Protein 7KR0 (pdb70)

Nearest PDB structures (foldseek):
  8sh8-assembly2_B  TM=9.985E-01  e=1.428E-35  Severe acute respiratory syndrome coronavirus 2
  7twg-assembly2_B  TM=1.003E+00  e=5.849E-35  Severe acute respiratory syndrome coronavirus 2
  8tv7-assembly1_A  TM=9.956E-01  e=1.967E-35  Severe acute respiratory syndrome coronavirus 2
  8cb3-assembly3_C  TM=9.847E-01  e=1.062E-30  Severe acute respiratory syndrome coronavirus
  5zua-assembly1_A  TM=9.683E-01  e=1.114E-20  Middle East respiratory syndrome-related coronavirus

Organism: Severe acute respiratory syndrome coronavirus 2 (NCBI:txid2697049)

Sequence (169 aa):
EEVVNNSSSFFSSGYLKKLLTTDDNNVYIKNNADDIVEEEAKKKKVVKKPPTVVVNAANNVYYLKKHGGGVAGALNKKATTNNNNAMQVEESDDDDYIATNNGPLLLKKKVVVGGSCVVLLSGHHNNLLAKHCLHVVGPPNNVVNNKKGGEEDDIIQQLLLLKKSSAYEENFNQHHEEVVLLLAAPPLLLSAGIFGGAADDPPIIHSLRRVCVDTVRRTNVYLAAVVVFFFDDDKKNNLYDDKKLLVVSSSSSFFLEE

Structure (mmCIF, N/CA/C/O backbone):
data_7KR0
#
_entry.id   7KR0
#
_cell.length_a   139.820
_cell.length_b   29.630
_cell.length_c   37.960
_cell.angle_alpha   90.000
_cell.angle_beta   103.560
_cell.angle_gamma   90.000
#
_symmetry.space_group_name_H-M   'C 1 2 1'
#
loop_
_entity.id
_entity.type
_entity.pdbx_description
1 polymer 'Non-structural protein 3'
2 water water
#
loop_
_atom_site.group_PDB
_atom_site.id
_atom_site.type_symbol
_atom_site.label_atom_id
_atom_site.label_alt_id
_atom_site.label_comp_id
_atom_site.label_asym_id
_atom_site.label_entity_id
_atom_site.label_seq_id
_atom_site.pdbx_PDB_ins_code
_atom_site.Cartn_x
_atom_site.Cartn_y
_atom_site.Cartn_z
_atom_site.occupancy
_atom_site.B_iso_or_equiv
_atom_site.auth_seq_id
_atom_site.auth_comp_id
_atom_site.auth_asym_id
_atom_site.auth_atom_id
_atom_site.pdbx_PDB_model_num
ATOM 1 N N A GLU A 1 5 ? 1.413 3.054 16.418 0.58 24.52 2 GLU A N 1
ATOM 2 N N B GLU A 1 5 ? 8.380 3.465 17.791 0.42 23.12 2 GLU A N 1
ATOM 3 C CA A GLU A 1 5 ? 2.443 2.107 16.011 0.58 24.04 2 GLU A CA 1
ATOM 4 C CA B GLU A 1 5 ? 8.918 2.812 16.605 0.42 22.97 2 GLU A CA 1
ATOM 5 C C A GLU A 1 5 ? 3.667 2.847 15.500 0.58 22.02 2 GLU A C 1
ATOM 6 C C B GLU A 1 5 ? 7.806 2.165 15.794 0.42 21.48 2 GLU A C 1
ATOM 7 O O A GLU A 1 5 ? 3.557 3.959 14.979 0.58 22.61 2 GLU A O 1
ATOM 8 O O B GLU A 1 5 ? 7.982 1.078 15.242 0.42 22.10 2 GLU A O 1
ATOM 29 N N A VAL A 1 6 ? 4.841 2.230 15.643 0.59 18.97 3 VAL A N 1
ATOM 30 N N B VAL A 1 6 ? 6.653 2.831 15.729 0.41 18.98 3 VAL A N 1
ATOM 31 C CA A VAL A 1 6 ? 6.055 2.874 15.165 0.59 15.98 3 VAL A CA 1
ATOM 32 C CA B VAL A 1 6 ? 5.553 2.297 14.931 0.41 16.48 3 VAL A CA 1
ATOM 33 C C A VAL A 1 6 ? 6.109 2.816 13.641 0.59 11.52 3 VAL A C 1
ATOM 34 C C B VAL A 1 6 ? 5.782 2.560 13.444 0.41 13.49 3 VAL A C 1
ATOM 35 O O A VAL A 1 6 ? 5.611 1.878 12.998 0.59 11.41 3 VAL A O 1
ATOM 36 O O B VAL A 1 6 ? 5.270 1.818 12.599 0.41 13.34 3 VAL A O 1
ATOM 61 N N A ASN A 1 7 ? 6.725 3.844 13.062 0.61 9.00 4 ASN A N 1
ATOM 62 N N B ASN A 1 7 ? 6.553 3.588 13.095 0.39 11.25 4 ASN A N 1
ATOM 63 C CA A ASN A 1 7 ? 6.894 3.975 11.616 0.61 8.12 4 ASN A CA 1
ATOM 64 C CA B ASN A 1 7 ? 6.872 3.873 11.696 0.39 10.55 4 ASN A CA 1
ATOM 65 C C A ASN A 1 7 ? 5.560 3.959 10.873 0.61 8.35 4 ASN A C 1
ATOM 66 C C B ASN A 1 7 ? 5.609 3.960 10.839 0.39 10.25 4 ASN A C 1
ATOM 67 O O A ASN A 1 7 ? 5.410 3.303 9.842 0.61 9.51 4 ASN A O 1
ATOM 68 O O B ASN A 1 7 ? 5.572 3.501 9.696 0.39 10.12 4 ASN A O 1
ATOM 88 N N A SER A 1 8 ? 4.597 4.725 11.384 0.38 7.93 5 SER A N 1
ATOM 89 N N B SER A 1 8 ? 4.564 4.577 11.388 0.42 10.21 5 SER A N 1
ATOM 90 N N C SER A 1 8 ? 4.697 4.728 11.442 0.20 9.09 5 SER A N 1
ATOM 91 C CA A SER A 1 8 ? 3.249 4.786 10.809 0.38 8.86 5 SER A CA 1
ATOM 92 C CA B SER A 1 8 ? 3.299 4.730 10.666 0.42 10.70 5 SER A CA 1
ATOM 93 C CA C SER A 1 8 ? 3.395 4.765 10.793 0.20 9.74 5 SER A CA 1
ATOM 94 C C A SER A 1 8 ? 3.103 5.894 9.764 0.38 8.31 5 SER A C 1
ATOM 95 C C B SER A 1 8 ? 3.395 5.977 9.795 0.42 9.76 5 SER A C 1
ATOM 96 C C C SER A 1 8 ? 3.289 5.968 9.865 0.20 9.37 5 SER A C 1
ATOM 97 O O A SER A 1 8 ? 2.182 6.711 9.803 0.38 9.05 5 SER A O 1
ATOM 98 O O B SER A 1 8 ? 3.062 7.085 10.216 0.42 9.80 5 SER A O 1
ATOM 99 O O C SER A 1 8 ? 2.629 6.954 10.190 0.20 9.31 5 SER A O 1
ATOM 121 N N A PHE A 1 9 ? 4.005 5.901 8.788 0.49 7.37 6 PHE A N 1
ATOM 122 N N B PHE A 1 9 ? 3.865 5.787 8.564 0.51 8.99 6 PHE A N 1
ATOM 123 C CA A PHE A 1 9 ? 3.970 6.908 7.735 0.49 7.18 6 PHE A CA 1
ATOM 124 C CA B PHE A 1 9 ? 3.992 6.864 7.589 0.51 8.34 6 PHE A CA 1
ATOM 125 C C A PHE A 1 9 ? 2.639 6.847 6.992 0.49 8.06 6 PHE A C 1
ATOM 126 C C B PHE A 1 9 ? 2.735 6.873 6.724 0.51 8.59 6 PHE A C 1
ATOM 127 O O A PHE A 1 9 ? 2.125 5.763 6.702 0.49 9.16 6 PHE A O 1
ATOM 128 O O B PHE A 1 9 ? 2.422 5.869 6.079 0.51 9.54 6 PHE A O 1
ATOM 161 N N A SER A 1 10 ? 2.082 8.024 6.688 0.68 7.56 7 SER A N 1
ATOM 162 N N B SER A 1 10 ? 2.022 7.996 6.702 0.32 8.35 7 SER A N 1
ATOM 163 C CA A SER A 1 10 ? 0.782 8.127 6.039 0.68 8.03 7 SER A CA 1
ATOM 164 C CA B SER A 1 10 ? 0.737 8.064 6.021 0.32 8.49 7 SER A CA 1
ATOM 165 C C A SER A 1 10 ? 0.795 9.228 4.989 0.68 7.47 7 SER A C 1
ATOM 166 C C B SER A 1 10 ? 0.700 9.228 5.042 0.32 8.03 7 SER A C 1
ATOM 167 O O A SER A 1 10 ? 1.411 10.281 5.178 0.68 7.34 7 SER A O 1
ATOM 168 O O B SER A 1 10 ? 1.162 10.331 5.347 0.32 8.05 7 SER A O 1
ATOM 183 N N . GLY A 1 11 ? 0.102 8.990 3.877 1.00 7.85 8 GLY A N 1
ATOM 184 C CA . GLY A 1 11 ? -0.056 10.046 2.903 1.00 7.72 8 GLY A CA 1
ATOM 185 C C . GLY A 1 11 ? 1.191 10.424 2.138 1.00 6.96 8 GLY A C 1
A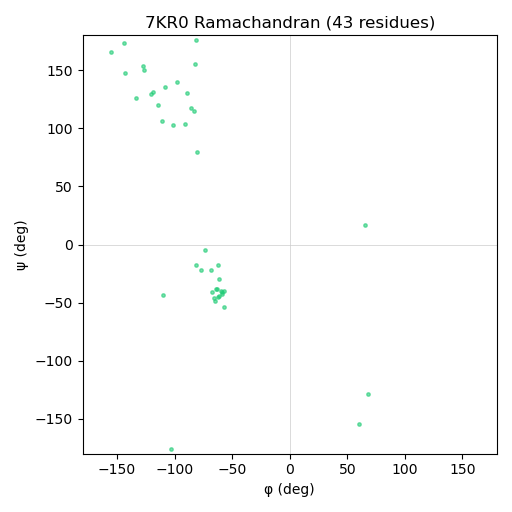TOM 186 O O . GLY A 1 11 ? 1.243 11.526 1.581 1.00 7.85 8 GLY A O 1
ATOM 190 N N . TYR A 1 12 ? 2.186 9.544 2.066 1.00 6.80 9 TYR A N 1
ATOM 191 C CA . TYR A 1 12 ? 3.359 9.824 1.255 1.00 6.38 9 TYR A CA 1
ATOM 192 C C . TYR A 1 12 ? 3.097 9.472 -0.213 1.00 6.42 9 TYR A C 1
ATOM 193 O O . TYR A 1 12 ? 2.267 8.625 -0.556 1.00 7.58 9 TYR A O 1
ATOM 211 N N . LEU A 1 13 ? 3.860 10.139 -1.073 1.00 6.68 10 LEU A N 1
ATOM 212 C CA . LEU A 1 13 ? 3.924 9.842 -2.494 1.00 6.60 10 LEU A CA 1
ATOM 213 C C . LEU A 1 13 ? 5.175 9.004 -2.737 1.00 6.54 10 LEU A C 1
ATOM 214 O O . LEU A 1 13 ? 6.289 9.428 -2.408 1.00 6.61 10 LEU A O 1
ATOM 230 N N A LYS A 1 14 ? 4.979 7.801 -3.269 0.59 6.84 11 LYS A N 1
ATOM 231 N N B LYS A 1 14 ? 5.006 7.844 -3.365 0.41 7.36 11 LYS A N 1
ATOM 232 C CA A LYS A 1 14 ? 6.089 6.917 -3.585 0.59 7.64 11 LYS A CA 1
ATOM 233 C CA B LYS A 1 14 ? 6.142 6.982 -3.677 0.41 8.58 11 LYS A CA 1
ATOM 234 C C A LYS A 1 14 ? 6.744 7.402 -4.869 0.59 7.84 11 LYS A C 1
ATOM 235 C C B LYS A 1 14 ? 6.809 7.469 -4.960 0.41 9.08 11 LYS A C 1
ATOM 236 O O A LYS A 1 14 ? 6.084 7.521 -5.907 0.59 9.84 11 LYS A O 1
ATOM 237 O O B LYS A 1 14 ? 6.221 7.379 -6.042 0.41 10.26 11 LYS A O 1
ATOM 2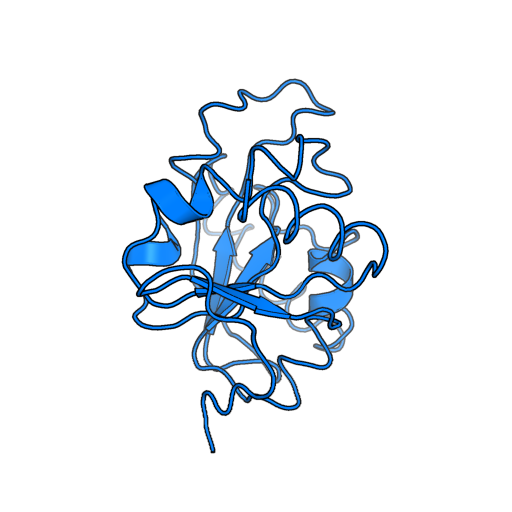74 N N A LEU A 1 15 ? 8.032 7.718 -4.786 0.59 6.59 12 LEU A N 1
ATOM 275 N N B LEU A 1 15 ? 8.041 7.974 -4.845 0.41 8.63 12 LEU A N 1
ATOM 276 C CA A LEU A 1 15 ? 8.801 8.112 -5.957 0.59 6.73 12 LEU A CA 1
ATOM 277 C CA B LEU A 1 15 ? 8.821 8.425 -5.995 0.41 8.81 12 LEU A CA 1
ATOM 278 C C A LEU A 1 15 ? 9.465 6.896 -6.597 0.59 7.40 12 LEU A C 1
ATOM 279 C C B LEU A 1 15 ? 9.608 7.286 -6.637 0.41 9.31 12 LEU A C 1
ATOM 280 O O A LEU A 1 15 ? 9.245 6.604 -7.774 0.59 8.24 12 LEU A O 1
ATOM 281 O O B LEU A 1 15 ? 9.686 7.189 -7.868 0.41 9.63 12 LEU A O 1
ATOM 312 N N A THR A 1 16 ? 10.261 6.171 -5.818 0.59 7.79 13 THR A N 1
ATOM 313 N N B THR A 1 16 ? 10.245 6.466 -5.807 0.41 9.56 13 THR A N 1
ATOM 314 C CA A THR A 1 16 ? 10.929 4.962 -6.278 0.59 8.44 13 THR A CA 1
ATOM 315 C CA B THR A 1 16 ? 10.855 5.208 -6.204 0.41 9.74 13 THR A CA 1
ATOM 316 C C A THR A 1 16 ? 10.630 3.824 -5.316 0.59 9.03 13 THR A C 1
ATOM 317 C C B THR A 1 16 ? 10.463 4.188 -5.147 0.41 10.28 13 THR A C 1
ATOM 318 O O A THR A 1 16 ? 9.840 3.977 -4.381 0.59 10.09 13 THR A O 1
ATOM 319 O O B THR A 1 16 ? 9.860 4.530 -4.126 0.41 10.05 13 THR A O 1
ATOM 340 N N A ASP A 1 17 ? 11.293 2.687 -5.512 0.59 9.54 14 ASP A N 1
ATOM 341 N N B ASP A 1 17 ? 10.826 2.927 -5.368 0.41 11.21 14 ASP A N 1
ATOM 342 C CA A ASP A 1 17 ? 11.061 1.541 -4.644 0.59 10.01 14 ASP A CA 1
ATOM 343 C CA B ASP A 1 17 ? 10.381 1.905 -4.431 0.41 12.12 14 ASP A CA 1
ATOM 344 C C A ASP A 1 17 ? 11.323 1.860 -3.176 0.59 9.03 14 ASP A C 1
ATOM 345 C C B ASP A 1 17 ? 10.937 2.102 -3.025 0.41 11.16 14 ASP A C 1
ATOM 346 O O A ASP A 1 17 ? 10.812 1.150 -2.301 0.59 9.87 14 ASP A O 1
ATOM 347 O O B ASP A 1 17 ? 10.360 1.564 -2.074 0.41 12.00 14 ASP A O 1
ATOM 364 N N A ASN A 1 18 ? 12.125 2.895 -2.884 0.59 7.45 15 ASN A N 1
ATOM 365 N N B ASN A 1 18 ? 12.016 2.875 -2.856 0.41 9.33 15 ASN A N 1
ATOM 366 C CA A ASN A 1 18 ? 12.542 3.154 -1.513 0.59 6.73 15 ASN A CA 1
ATOM 367 C CA B ASN A 1 18 ? 12.533 3.152 -1.522 0.41 7.70 15 ASN A CA 1
ATOM 368 C C A ASN A 1 18 ? 12.557 4.629 -1.124 0.59 6.20 15 ASN A C 1
ATOM 369 C C B ASN A 1 18 ? 12.451 4.612 -1.088 0.41 6.44 15 ASN A C 1
ATOM 370 O O A ASN A 1 18 ? 13.102 4.951 -0.058 0.59 6.31 15 ASN A O 1
ATOM 371 O O B ASN A 1 18 ? 12.712 4.886 0.086 0.41 6.56 15 ASN A O 1
ATOM 391 N N . VAL A 1 19 ? 12.031 5.535 -1.956 1.00 6.42 16 VAL A N 1
ATOM 392 C CA . VAL A 1 19 ? 12.020 6.964 -1.643 1.00 5.81 16 VAL A CA 1
ATOM 393 C C . VAL A 1 19 ? 10.592 7.475 -1.743 1.00 5.85 16 VAL A C 1
ATOM 394 O O . VAL A 1 19 ? 9.941 7.322 -2.793 1.00 6.76 16 VAL A O 1
ATOM 407 N N . TYR A 1 20 ? 10.141 8.108 -0.662 1.00 5.56 17 TYR A N 1
ATOM 408 C CA . TYR A 1 20 ? 8.791 8.610 -0.501 1.00 5.62 17 TYR A CA 1
ATOM 409 C C . TYR A 1 20 ? 8.867 10.080 -0.106 1.00 5.52 17 TYR A C 1
ATOM 410 O O . TYR A 1 20 ? 9.832 10.495 0.545 1.00 6.06 17 TYR A O 1
ATOM 429 N N . ILE A 1 21 ? 7.828 10.863 -0.431 1.00 5.66 18 ILE A N 1
ATOM 430 C CA . ILE A 1 21 ? 7.852 12.293 -0.133 1.00 5.61 18 ILE A CA 1
ATOM 431 C C . ILE A 1 21 ? 6.467 12.781 0.287 1.00 5.74 18 ILE A C 1
ATOM 432 O O . ILE A 1 21 ? 5.436 12.305 -0.204 1.00 6.25 18 ILE A O 1
ATOM 448 N N . LYS A 1 22 ? 6.456 13.770 1.179 1.00 6.13 19 LYS A N 1
ATOM 449 C CA . LYS A 1 22 ? 5.215 14.342 1.680 1.00 6.26 19 LYS A CA 1
ATOM 450 C C . LYS A 1 22 ? 5.431 15.817 1.967 1.00 6.30 19 LYS A C 1
ATOM 451 O O . LYS A 1 22 ? 6.499 16.223 2.438 1.00 6.81 19 LYS A O 1
ATOM 470 N N A ASN A 1 23 ? 4.393 16.605 1.703 0.76 6.69 20 ASN A N 1
ATOM 471 N N B ASN A 1 23 ? 4.395 16.608 1.695 0.24 6.78 20 ASN A N 1
ATOM 472 C CA A ASN A 1 23 ? 4.387 18.021 2.040 0.76 7.02 20 ASN A CA 1
ATOM 473 C CA B ASN A 1 23 ? 4.362 18.025 2.046 0.24 7.28 20 ASN A CA 1
ATOM 474 C C A ASN A 1 23 ? 3.957 18.117 3.499 0.76 7.21 20 ASN A C 1
ATOM 475 C C B ASN A 1 23 ? 3.943 18.111 3.510 0.24 7.61 20 ASN A C 1
ATOM 476 O O A ASN A 1 23 ? 2.769 18.092 3.807 0.76 9.19 20 ASN A O 1
ATOM 477 O O B ASN A 1 23 ? 2.758 18.093 3.840 0.24 8.60 20 ASN A O 1
ATOM 498 N N . ALA A 1 24 ? 4.923 18.187 4.409 1.00 7.55 21 ALA A N 1
ATOM 499 C CA . ALA A 1 24 ? 4.636 18.092 5.829 1.00 7.99 21 ALA A CA 1
ATOM 500 C C . ALA A 1 24 ? 5.802 18.656 6.616 1.00 8.03 21 ALA A C 1
ATOM 501 O O . ALA A 1 24 ? 6.929 18.769 6.122 1.00 8.70 21 ALA A O 1
ATOM 508 N N A ASP A 1 25 ? 5.501 19.025 7.853 0.45 8.83 22 ASP A N 1
ATOM 509 N N B ASP A 1 25 ? 5.502 18.978 7.871 0.55 8.19 22 ASP A N 1
ATOM 510 C CA A ASP A 1 25 ? 6.506 19.471 8.800 0.45 9.50 22 ASP A CA 1
ATOM 511 C CA B ASP A 1 25 ? 6.461 19.467 8.857 0.55 8.04 22 ASP A CA 1
ATOM 512 C C A ASP A 1 25 ? 7.110 18.253 9.483 0.45 8.25 22 ASP A C 1
ATOM 513 C C B ASP A 1 25 ? 7.108 18.266 9.541 0.55 7.61 22 ASP A C 1
ATOM 514 O O A ASP A 1 25 ? 6.387 17.419 10.036 0.45 8.49 22 ASP A O 1
ATOM 515 O O B ASP A 1 25 ? 6.414 17.461 10.168 0.55 8.16 22 ASP A O 1
ATOM 532 N N . ILE A 1 26 ? 8.436 18.151 9.435 1.00 7.63 23 ILE A N 1
ATOM 533 C CA . ILE A 1 26 ? 9.127 16.980 9.976 1.00 6.86 23 ILE A CA 1
ATOM 534 C C . ILE A 1 26 ? 8.864 16.775 11.465 1.00 6.56 23 ILE A C 1
ATOM 535 O O . ILE A 1 26 ? 8.813 15.632 11.926 1.00 6.82 23 ILE A O 1
ATOM 551 N N . VAL A 1 27 ? 8.708 17.853 12.242 1.00 7.04 24 VAL A N 1
ATOM 552 C CA . VAL A 1 27 ? 8.414 17.706 13.667 1.00 7.46 24 VAL A CA 1
ATOM 553 C C . VAL A 1 27 ? 7.057 17.056 13.872 1.00 7.58 24 VAL A C 1
ATOM 554 O O . VAL A 1 27 ? 6.898 16.149 14.696 1.00 8.34 24 VAL A O 1
ATOM 567 N N A GLU A 1 28 ? 6.043 17.542 13.153 0.67 7.59 25 GLU A N 1
ATOM 568 N N B GLU A 1 28 ? 6.040 17.545 13.157 0.33 8.79 25 GLU A N 1
ATOM 569 C CA A GLU A 1 28 ? 4.714 16.958 13.274 0.67 8.46 25 GLU A CA 1
ATOM 570 C CA B GLU A 1 28 ? 4.713 16.954 13.277 0.33 10.48 25 GLU A CA 1
ATOM 571 C C A GLU A 1 28 ? 4.697 15.525 12.767 0.67 8.11 25 GLU A C 1
ATOM 572 C C B GLU A 1 28 ? 4.717 15.516 12.781 0.33 8.99 25 GLU A C 1
ATOM 573 O O A GLU A 1 28 ? 4.027 14.664 13.350 0.67 9.44 25 GLU A O 1
ATOM 574 O O B GLU A 1 28 ? 4.096 14.640 13.393 0.33 9.51 25 GLU A O 1
ATOM 597 N N . GLU A 1 29 ? 5.434 15.246 11.688 1.00 7.53 26 GLU A N 1
ATOM 598 C CA . GLU A 1 29 ? 5.563 13.868 11.226 1.00 7.22 26 GLU A CA 1
ATOM 599 C C . GLU A 1 29 ? 6.199 13.000 12.304 1.00 7.29 26 GLU A C 1
ATOM 600 O O . GLU A 1 29 ? 5.732 11.893 12.570 1.00 8.21 26 GLU A O 1
ATOM 612 N N . ALA A 1 30 ? 7.279 13.467 12.931 1.00 7.13 27 ALA A N 1
ATOM 613 C CA . ALA A 1 30 ? 7.919 12.628 13.936 1.00 7.73 27 ALA A CA 1
ATOM 614 C C . ALA A 1 30 ? 6.943 12.283 15.054 1.00 8.67 27 ALA A C 1
ATOM 615 O O . ALA A 1 30 ? 6.896 11.138 15.519 1.00 9.70 27 ALA A O 1
ATOM 622 N N A LYS A 1 31 ? 6.058 13.232 15.409 0.53 9.90 28 LYS A N 1
ATOM 623 N N B LYS A 1 31 ? 6.228 13.281 15.554 0.47 8.11 28 LYS A N 1
ATOM 624 C CA A LYS A 1 31 ? 5.016 12.986 16.412 0.53 11.41 28 LYS A CA 1
ATOM 625 C CA B LYS A 1 31 ? 5.369 13.032 16.697 0.47 8.41 28 LYS A CA 1
ATOM 626 C C A LYS A 1 31 ? 3.969 11.990 15.917 0.53 11.23 28 LYS A C 1
ATOM 627 C C B LYS A 1 31 ? 4.304 12.003 16.363 0.47 8.84 28 LYS A C 1
ATOM 628 O O A LYS A 1 31 ? 3.542 11.101 16.663 0.53 11.40 28 LYS A O 1
ATOM 629 O O B LYS A 1 31 ? 3.981 11.149 17.196 0.47 9.50 28 LYS A O 1
ATOM 666 N N A LYS A 1 32 ? 3.491 12.164 14.681 0.53 11.32 29 LYS A N 1
ATOM 667 N N B LYS A 1 32 ? 3.772 12.042 15.141 0.47 9.62 29 LYS A N 1
ATOM 668 C CA A LYS A 1 32 ? 2.471 11.261 14.155 0.53 12.15 29 LYS A CA 1
ATOM 669 C CA B LYS A 1 32 ? 2.638 11.198 14.789 0.47 10.77 29 LYS A CA 1
ATOM 670 C C A LYS A 1 32 ? 3.037 9.866 13.938 0.53 10.90 29 LYS A C 1
ATOM 671 C C B LYS A 1 32 ? 3.038 9.850 14.197 0.47 10.40 29 LYS A C 1
ATOM 672 O O A LYS A 1 32 ? 2.406 8.860 14.281 0.53 12.23 29 LYS A O 1
ATOM 673 O O B LYS A 1 32 ? 2.328 8.862 14.415 0.47 11.89 29 LYS A O 1
ATOM 709 N N A VAL A 1 33 ? 4.228 9.799 13.353 0.53 8.35 30 VAL A N 1
ATOM 710 N N B VAL A 1 33 ? 4.142 9.770 13.450 0.47 9.06 30 VAL A N 1
ATOM 711 C CA A VAL A 1 33 ? 4.760 8.562 12.803 0.53 7.27 30 VAL A CA 1
ATOM 712 C CA B VAL A 1 33 ? 4.557 8.487 12.884 0.47 9.44 30 VAL A CA 1
ATOM 713 C C A VAL A 1 33 ? 5.394 7.696 13.879 0.53 7.57 30 VAL A C 1
ATOM 714 C C B VAL A 1 33 ? 5.400 7.661 13.848 0.47 8.55 30 VAL A C 1
ATOM 715 O O A VAL A 1 33 ? 5.355 6.465 13.788 0.53 8.10 30 VAL A O 1
ATOM 716 O O B VAL A 1 33 ? 5.495 6.438 13.677 0.47 8.90 30 VAL A O 1
ATOM 741 N N A LYS A 1 34 ? 5.997 8.308 14.894 0.53 8.43 31 LYS A N 1
ATOM 742 N N B LYS A 1 34 ? 6.009 8.289 14.851 0.47 8.34 31 LYS A N 1
ATOM 743 C CA A LYS A 1 34 ? 6.792 7.597 15.889 0.53 9.42 31 LYS A CA 1
ATOM 744 C CA B LYS A 1 34 ? 6.853 7.602 15.823 0.47 8.60 31 LYS A CA 1
ATOM 745 C C A LYS A 1 34 ? 7.849 6.748 15.178 0.53 9.08 31 LYS A C 1
ATOM 746 C C B LYS A 1 34 ? 7.930 6.786 15.102 0.47 7.19 31 LYS A C 1
ATOM 747 O O A LYS A 1 34 ? 7.853 5.518 15.292 0.53 9.85 31 LYS A O 1
ATOM 748 O O B LYS A 1 34 ? 7.982 5.558 15.220 0.47 7.66 31 LYS A O 1
ATOM 785 N N A PRO A 1 35 ? 8.744 7.376 14.428 0.53 8.70 32 PRO A N 1
ATOM 786 N N B PRO A 1 35 ? 8.789 7.443 14.342 0.47 6.36 32 PRO A N 1
ATOM 787 C CA A PRO A 1 35 ? 9.711 6.618 13.640 0.53 8.13 32 PRO A CA 1
ATOM 788 C CA B PRO A 1 35 ? 9.796 6.713 13.575 0.47 6.41 32 PRO A CA 1
ATOM 789 C C A PRO A 1 35 ? 10.814 6.055 14.519 0.53 7.28 32 PRO A C 1
ATOM 790 C C B PRO A 1 35 ? 10.862 6.105 14.476 0.47 6.82 32 PRO A C 1
ATOM 791 O O A PRO A 1 35 ? 11.126 6.564 15.597 0.53 8.03 32 PRO A O 1
ATOM 792 O O B PRO A 1 35 ? 11.226 6.656 15.519 0.47 7.38 32 PRO A O 1
ATOM 813 N N . THR A 1 36 ? 11.420 4.982 14.019 1.00 6.89 33 THR A N 1
ATOM 814 C CA . THR A 1 36 ? 12.630 4.468 14.642 1.00 7.06 33 THR A CA 1
ATOM 815 C C . THR A 1 36 ? 13.769 5.478 14.545 1.00 6.23 33 THR A C 1
ATOM 816 O O . THR A 1 36 ? 14.528 5.645 15.505 1.00 6.91 33 THR A O 1
ATOM 827 N N . VAL A 1 37 ? 13.922 6.126 13.388 1.00 5.98 34 VAL A N 1
ATOM 828 C CA . VAL A 1 37 ? 15.031 7.035 13.131 1.00 6.26 34 VAL A CA 1
ATOM 829 C C . VAL A 1 37 ? 14.486 8.311 12.505 1.00 5.55 34 VAL A C 1
ATOM 830 O O . VAL A 1 37 ? 13.825 8.258 11.460 1.00 6.28 34 VAL A O 1
ATOM 843 N N . VAL A 1 38 ? 14.815 9.456 13.112 1.00 5.42 35 VAL A N 1
ATOM 844 C CA . VAL A 1 38 ? 14.659 10.749 12.457 1.00 5.24 35 VAL A CA 1
ATOM 845 C C . VAL A 1 38 ? 16.048 11.269 12.111 1.00 5.03 35 VAL A C 1
ATOM 846 O O . VAL A 1 38 ? 16.975 11.200 12.941 1.00 5.39 35 VAL A O 1
ATOM 860 N N . VAL A 1 39 ? 16.190 11.789 10.900 1.00 4.62 36 VAL A N 1
ATOM 861 C CA . VAL A 1 39 ? 17.430 12.416 10.463 1.00 4.37 36 VAL A CA 1
ATOM 862 C C . VAL A 1 39 ? 17.394 13.897 10.819 1.00 4.42 36 VAL A C 1
ATOM 863 O O . VAL A 1 39 ? 16.422 14.603 10.525 1.00 5.15 36 VAL A O 1
ATOM 876 N N . ASN A 1 40 ? 18.479 14.357 11.450 1.00 4.43 37 ASN A N 1
ATOM 877 C CA . ASN A 1 40 ? 18.704 15.776 11.631 1.00 4.39 37 ASN A CA 1
ATOM 878 C C . ASN A 1 40 ? 19.649 16.299 10.551 1.00 4.43 37 ASN A C 1
ATOM 879 O O . ASN A 1 40 ? 20.631 15.645 10.184 1.00 4.88 37 ASN A O 1
ATOM 890 N N . ALA A 1 41 ? 19.330 17.506 10.062 1.00 4.70 38 ALA A N 1
ATOM 891 C CA . ALA A 1 41 ? 20.217 18.283 9.195 1.00 4.95 38 ALA A CA 1
ATOM 892 C C . ALA A 1 41 ? 21.247 18.985 10.085 1.00 4.69 38 ALA A C 1
ATOM 893 O O . ALA A 1 41 ? 21.130 20.160 10.447 1.00 5.70 38 ALA A O 1
ATOM 900 N N . ALA A 1 42 ? 22.252 18.213 10.492 1.00 4.66 39 ALA A N 1
ATOM 901 C CA . ALA A 1 42 ? 23.223 18.677 11.458 1.00 4.74 39 ALA A CA 1
ATOM 902 C C . ALA A 1 42 ? 24.369 19.448 10.804 1.00 4.48 39 ALA A C 1
ATOM 903 O O . ALA A 1 42 ? 24.647 19.339 9.608 1.00 4.88 39 ALA A O 1
ATOM 910 N N A ASN A 1 43 ? 25.051 20.242 11.640 0.53 5.10 40 ASN A N 1
ATOM 911 N N B ASN A 1 43 ? 25.065 20.208 11.641 0.47 5.24 40 ASN A N 1
ATOM 912 C CA A ASN A 1 43 ? 26.385 20.739 11.344 0.53 4.64 40 ASN A CA 1
ATOM 913 C CA B ASN A 1 43 ? 26.382 20.721 11.322 0.47 4.68 40 ASN A CA 1
ATOM 914 C C A ASN A 1 43 ? 27.426 19.973 12.169 0.53 4.42 40 ASN A C 1
ATOM 915 C C B ASN A 1 43 ? 27.422 19.953 12.141 0.47 4.24 40 ASN A C 1
ATOM 916 O O A ASN A 1 43 ? 27.100 19.181 13.058 0.53 4.82 40 ASN A O 1
ATOM 917 O O B ASN A 1 43 ? 27.091 19.119 12.988 0.47 4.11 40 ASN A O 1
ATOM 938 N N . VAL A 1 44 ? 28.704 20.202 11.839 1.00 4.44 41 VAL A N 1
ATOM 939 C CA . VAL A 1 44 ? 29.755 19.367 12.423 1.00 4.52 41 VAL A CA 1
ATOM 940 C C . VAL A 1 44 ? 29.880 19.510 13.938 1.00 4.49 41 VAL A C 1
ATOM 941 O O . VAL A 1 44 ? 30.404 18.601 14.589 1.00 5.02 41 VAL A O 1
ATOM 954 N N A TYR A 1 45 ? 29.451 20.643 14.501 0.52 4.60 42 TYR A N 1
ATOM 955 N N B TYR A 1 45 ? 29.422 20.626 14.517 0.48 4.45 42 TYR A N 1
ATOM 956 C CA A TYR A 1 45 ? 29.521 20.867 15.937 0.52 4.76 42 TYR A CA 1
ATOM 957 C CA B TYR A 1 45 ? 29.489 20.841 15.959 0.48 4.45 42 TYR A CA 1
ATOM 958 C C A TYR A 1 45 ? 28.194 20.561 16.636 0.52 4.82 42 TYR A C 1
ATOM 959 C C B TYR A 1 45 ? 28.208 20.455 16.669 0.48 4.44 42 TYR A C 1
ATOM 960 O O A TYR A 1 45 ? 28.054 20.851 17.829 0.52 4.88 42 TYR A O 1
ATOM 961 O O B TYR A 1 45 ? 28.114 20.595 17.899 0.48 4.23 42 TYR A O 1
ATOM 996 N N . LEU A 1 46 ? 27.222 19.971 15.925 1.00 4.61 43 LEU A N 1
ATOM 997 C CA . LEU A 1 46 ? 25.934 19.639 16.515 1.00 4.53 43 LEU A CA 1
ATOM 998 C C . LEU A 1 46 ? 25.365 20.816 17.314 1.00 4.66 43 LEU A C 1
ATOM 999 O O . LEU A 1 46 ? 24.837 20.648 18.422 1.00 5.41 43 LEU A O 1
ATOM 1015 N N A LYS A 1 47 ? 25.428 22.005 16.702 0.87 4.46 44 LYS A N 1
ATOM 1016 N N B LYS A 1 47 ? 25.463 22.020 16.752 0.13 5.04 44 LYS A N 1
ATOM 1017 C CA A LYS A 1 47 ? 24.840 23.208 17.276 0.87 4.63 44 LYS A CA 1
ATOM 1018 C CA B LYS A 1 47 ? 24.852 23.208 17.342 0.13 5.31 44 LYS A CA 1
ATOM 1019 C C A LYS A 1 47 ? 23.546 23.470 16.518 0.87 4.69 44 LYS A C 1
ATOM 1020 C C B LYS A 1 47 ? 23.566 23.499 16.571 0.13 5.21 44 LYS A C 1
ATOM 1021 O O A LYS A 1 47 ? 23.551 23.821 15.324 0.87 5.44 44 LYS A O 1
ATOM 1022 O O B LYS A 1 47 ? 23.603 23.971 15.429 0.13 5.68 44 LYS A O 1
ATOM 1059 N N . HIS A 1 48 ? 22.440 23.230 17.219 1.00 4.79 45 HIS A N 1
ATOM 1060 C CA . HIS A 1 48 ? 21.113 23.133 16.619 1.00 4.75 45 HIS A CA 1
ATOM 1061 C C . HIS A 1 48 ? 20.305 24.411 16.819 1.00 5.07 45 HIS A C 1
ATOM 1062 O O . HIS A 1 48 ? 19.140 24.368 17.214 1.00 6.36 45 HIS A O 1
ATOM 1076 N N . GLY A 1 49 ? 20.909 25.569 16.534 1.00 5.53 46 GLY A N 1
ATOM 1077 C CA . GLY A 1 49 ? 20.193 26.817 16.704 1.00 5.98 46 GLY A CA 1
ATOM 1078 C C . GLY A 1 49 ? 19.269 27.196 15.569 1.00 6.55 46 GLY A C 1
ATOM 1079 O O . GLY A 1 49 ? 18.412 28.066 15.760 1.00 8.69 46 GLY A O 1
ATOM 1083 N N . GLY A 1 50 ? 19.438 26.593 14.400 1.00 6.79 47 GLY A N 1
ATOM 1084 C CA . GLY A 1 50 ? 18.726 27.044 13.225 1.00 7.64 47 GLY A CA 1
ATOM 1085 C C . GLY A 1 50 ? 18.315 25.910 12.305 1.00 6.62 47 GLY A C 1
ATOM 1086 O O . GLY A 1 50 ? 18.665 24.750 12.495 1.00 6.58 47 GLY A O 1
ATOM 1090 N N . GLY A 1 51 ? 17.536 26.283 11.292 1.00 6.56 48 GLY A N 1
ATOM 1091 C CA . GLY A 1 51 ? 17.109 25.319 10.307 1.00 6.73 48 GLY A CA 1
ATOM 1092 C C . GLY A 1 51 ? 16.297 24.180 10.904 1.00 6.01 48 GLY A C 1
ATOM 1093 O O . GLY A 1 51 ? 15.645 24.293 11.951 1.00 6.32 48 GLY A O 1
ATOM 1097 N N . VAL A 1 52 ? 16.334 23.050 10.206 1.00 5.73 49 VAL A N 1
ATOM 1098 C CA . VAL A 1 52 ? 15.661 21.852 10.698 1.00 5.65 49 VAL A CA 1
ATOM 1099 C C . VAL A 1 52 ? 16.168 21.476 12.088 1.00 5.12 49 VAL A C 1
ATOM 1100 O O . VAL A 1 52 ? 15.389 21.043 12.947 1.00 5.59 49 VAL A O 1
ATOM 1113 N N . ALA A 1 53 ? 17.473 21.602 12.317 1.00 4.82 50 ALA A N 1
ATOM 1114 C CA . ALA A 1 53 ? 18.028 21.219 13.609 1.00 4.73 50 ALA A CA 1
ATOM 1115 C C . ALA A 1 53 ? 17.385 22.007 14.747 1.00 4.98 50 ALA A C 1
ATOM 1116 O O . ALA A 1 53 ? 17.091 21.458 15.814 1.00 5.26 50 ALA A O 1
ATOM 1123 N N . GLY A 1 54 ? 17.186 23.314 14.539 1.00 5.12 51 GLY A N 1
ATOM 1124 C CA . GLY A 1 54 ? 16.536 24.118 15.562 1.00 5.78 51 GLY A CA 1
ATOM 1125 C C . GLY A 1 54 ? 15.112 23.677 15.828 1.00 5.76 51 GLY A C 1
ATOM 1126 O O . GLY A 1 54 ? 14.649 23.692 16.970 1.00 6.67 51 GLY A O 1
ATOM 1130 N N . ALA A 1 55 ? 14.394 23.293 14.768 1.00 5.57 52 ALA A N 1
ATOM 1131 C CA . ALA A 1 55 ? 13.028 22.820 14.939 1.00 5.92 52 ALA A CA 1
ATOM 1132 C C . ALA A 1 55 ? 13.003 21.513 15.724 1.00 5.43 52 ALA A C 1
ATOM 1133 O O . ALA A 1 55 ? 12.197 21.344 16.651 1.00 5.90 52 ALA A O 1
ATOM 1140 N N . LEU A 1 56 ? 13.874 20.565 15.365 1.00 5.18 53 LEU A N 1
ATOM 1141 C CA . LEU A 1 56 ? 13.923 19.313 16.108 1.00 5.11 53 LEU A CA 1
ATOM 1142 C C . LEU A 1 56 ? 14.329 19.575 17.558 1.00 5.27 53 LEU A C 1
ATOM 1143 O O . LEU A 1 56 ? 13.724 19.042 18.500 1.00 5.65 53 LEU A O 1
ATOM 1159 N N . ASN A 1 57 ? 15.351 20.407 17.761 1.00 5.15 54 ASN A N 1
ATOM 1160 C CA . ASN A 1 57 ? 15.805 20.639 19.126 1.00 5.30 54 ASN A CA 1
ATOM 1161 C C . ASN A 1 57 ? 14.702 21.276 19.979 1.00 5.62 54 ASN A C 1
ATOM 1162 O O . ASN A 1 57 ? 14.469 20.862 21.123 1.00 5.88 54 ASN A O 1
ATOM 1173 N N A LYS A 1 58 ? 14.017 22.288 19.440 0.60 5.58 55 LYS A N 1
ATOM 1174 N N B LYS A 1 58 ? 14.023 22.294 19.439 0.40 6.42 55 LYS A N 1
ATOM 1175 C CA A LYS A 1 58 ? 12.928 22.924 20.176 0.60 6.12 55 LYS A CA 1
ATOM 1176 C CA B LYS A 1 58 ? 12.924 22.924 20.165 0.40 7.55 55 LYS A CA 1
ATOM 1177 C C A LYS A 1 58 ? 11.848 21.911 20.531 0.60 5.95 55 LYS A C 1
ATOM 1178 C C B LYS A 1 58 ? 11.861 21.900 20.534 0.40 6.55 55 LYS A C 1
ATOM 1179 O O A LYS A 1 58 ? 11.276 21.957 21.628 0.60 6.51 55 LYS A O 1
ATOM 1180 O O B LYS A 1 58 ? 11.318 21.926 21.645 0.40 6.85 55 LYS A O 1
ATOM 1216 N N . ALA A 1 59 ? 11.559 20.979 19.618 1.00 5.98 56 ALA A N 1
ATOM 1217 C CA . ALA A 1 59 ? 10.538 19.975 19.884 1.00 6.24 56 ALA A CA 1
ATOM 1218 C C . ALA A 1 59 ? 10.955 18.988 20.969 1.00 6.17 56 ALA A C 1
ATOM 1219 O O . ALA A 1 59 ? 10.080 18.342 21.563 1.00 7.65 56 ALA A O 1
ATOM 1226 N N A THR A 1 60 ? 12.258 18.876 21.242 0.80 5.71 57 THR A N 1
ATOM 1227 N N B THR A 1 60 ? 12.250 18.848 21.243 0.20 6.32 57 THR A N 1
ATOM 1228 C CA A THR A 1 60 ? 12.779 18.108 22.367 0.80 5.85 57 THR A CA 1
ATOM 1229 C CA B THR A 1 60 ? 12.714 18.058 22.375 0.20 6.53 57 THR A CA 1
ATOM 1230 C C A THR A 1 60 ? 12.979 18.960 23.622 0.80 6.12 57 THR A C 1
ATOM 1231 C C B THR A 1 60 ? 12.893 18.898 23.633 0.20 6.88 57 THR A C 1
ATOM 1232 O O A THR A 1 60 ? 13.586 18.485 24.596 0.80 6.28 57 THR A O 1
ATOM 1233 O O B THR A 1 60 ? 13.403 18.391 24.639 0.20 6.98 57 THR A O 1
ATOM 1254 N N A ASN A 1 61 ? 12.498 20.206 23.624 0.80 6.23 58 ASN A N 1
ATOM 1255 N N B ASN A 1 61 ? 12.469 20.163 23.602 0.20 7.16 58 ASN A N 1
ATOM 1256 C CA A ASN A 1 61 ? 12.681 21.103 24.768 0.80 6.55 58 ASN A CA 1
ATOM 1257 C CA B ASN A 1 61 ? 12.646 21.082 24.726 0.20 7.44 58 ASN A CA 1
ATOM 1258 C C A ASN A 1 61 ? 14.145 21.146 25.187 0.80 6.29 58 ASN A C 1
ATOM 1259 C C B ASN A 1 61 ? 14.116 21.175 25.130 0.20 7.01 58 ASN A C 1
ATOM 1260 O O A ASN A 1 61 ? 14.505 21.100 26.372 0.80 6.86 58 ASN A O 1
ATOM 1261 O O B ASN A 1 61 ? 14.461 21.185 26.315 0.20 7.31 58 ASN A O 1
ATOM 1282 N N A ASN A 1 62 ? 14.997 21.255 24.167 0.80 5.91 59 ASN A N 1
ATOM 1283 N N B ASN A 1 62 ? 14.989 21.242 24.127 0.20 6.36 59 ASN A N 1
ATOM 1284 C CA A ASN A 1 62 ? 16.421 21.473 24.289 0.80 5.61 59 ASN A CA 1
ATOM 1285 C CA B ASN A 1 62 ? 16.424 21.468 24.256 0.20 6.17 59 ASN A CA 1
ATOM 1286 C C A ASN A 1 62 ? 17.196 20.230 24.724 0.80 5.53 59 ASN A C 1
ATOM 1287 C C B ASN A 1 62 ? 17.195 20.225 24.697 0.20 5.77 59 ASN A C 1
ATOM 1288 O O A ASN A 1 62 ? 18.422 20.301 24.856 0.80 5.98 59 ASN A O 1
ATOM 1289 O O B ASN A 1 62 ? 18.424 20.299 24.829 0.20 5.78 59 ASN A O 1
ATOM 1310 N N . ALA A 1 63 ? 16.531 19.085 24.909 1.00 5.58 60 ALA A N 1
ATOM 1311 C CA . ALA A 1 63 ? 17.249 17.883 25.321 1.00 5.57 60 ALA A CA 1
ATOM 1312 C C . ALA A 1 63 ? 18.271 17.457 24.270 1.00 5.17 60 ALA A C 1
ATOM 1313 O O . ALA A 1 63 ? 19.357 16.970 24.612 1.00 5.41 60 ALA A O 1
ATOM 1320 N N . MET A 1 64 ? 17.932 17.625 22.986 1.00 5.09 61 MET A N 1
ATOM 1321 C CA . MET A 1 64 ? 18.873 17.276 21.926 1.00 4.94 61 MET A CA 1
ATOM 1322 C C . MET A 1 64 ? 20.147 18.109 22.035 1.00 4.70 61 MET A C 1
ATOM 1323 O O . MET A 1 64 ? 21.256 17.579 21.892 1.00 5.12 61 MET A O 1
ATOM 1337 N N . GLN A 1 65 ? 20.020 19.416 22.280 1.00 4.87 62 GLN A N 1
ATOM 1338 C CA . GLN A 1 65 ? 21.212 20.251 22.366 1.00 4.75 62 GLN A CA 1
ATOM 1339 C C . GLN A 1 65 ? 22.061 19.901 23.584 1.00 4.81 62 GLN A C 1
ATOM 1340 O O . GLN A 1 65 ? 23.289 19.875 23.493 1.00 5.16 62 GLN A O 1
ATOM 1354 N N . VAL A 1 66 ? 21.421 19.640 24.730 1.00 5.08 63 VAL A N 1
ATOM 1355 C CA . VAL A 1 66 ? 22.176 19.290 25.932 1.00 5.10 63 VAL A CA 1
ATOM 1356 C C . VAL A 1 66 ? 22.997 18.023 25.682 1.00 5.00 63 VAL A C 1
ATOM 1357 O O . VAL A 1 66 ? 24.189 17.945 25.998 1.00 5.50 63 VAL A O 1
ATOM 1370 N N A GLU A 1 67 ? 22.351 17.000 25.114 0.49 5.01 64 GLU A N 1
ATOM 1371 N N B GLU A 1 67 ? 22.352 17.011 25.102 0.51 5.01 64 GLU A N 1
ATOM 1372 C CA A GLU A 1 67 ? 23.047 15.760 24.798 0.49 4.99 64 GLU A CA 1
ATOM 1373 C CA B GLU A 1 67 ? 23.026 15.760 24.791 0.51 4.87 64 GLU A CA 1
ATOM 1374 C C A GLU A 1 67 ? 24.180 16.016 23.810 0.49 4.83 64 GLU A C 1
ATOM 1375 C C B GLU A 1 67 ? 24.156 15.982 23.791 0.51 4.82 64 GLU A C 1
ATOM 1376 O O A GLU A 1 67 ? 25.290 15.492 23.953 0.49 5.29 64 GLU A O 1
ATOM 1377 O O B GLU A 1 67 ? 25.234 15.379 23.897 0.51 4.79 64 GLU A O 1
ATOM 1400 N N . SER A 1 68 ? 23.889 16.801 22.769 1.00 4.77 65 SER A N 1
ATOM 1401 C CA . SER A 1 68 ? 24.863 17.057 21.718 1.00 4.86 65 SER A CA 1
ATOM 1402 C C . SER A 1 68 ? 26.092 17.782 22.251 1.00 5.05 65 SER A C 1
ATOM 1403 O O . SER A 1 68 ? 27.220 17.456 21.870 1.00 5.61 65 SER A O 1
ATOM 1411 N N A ASP A 1 69 ? 25.883 18.778 23.123 0.60 5.37 66 ASP A N 1
ATOM 1412 N N B ASP A 1 69 ? 25.911 18.774 23.116 0.40 5.30 66 ASP A N 1
ATOM 1413 C CA A ASP A 1 69 ? 26.990 19.515 23.719 0.60 5.85 66 ASP A CA 1
ATOM 1414 C CA B ASP A 1 69 ? 27.081 19.481 23.617 0.40 5.54 66 ASP A CA 1
ATOM 1415 C C A ASP A 1 69 ? 27.917 18.560 24.464 0.60 5.69 66 ASP A C 1
ATOM 1416 C C B ASP A 1 69 ? 27.920 18.578 24.516 0.40 5.26 66 ASP A C 1
ATOM 1417 O O A ASP A 1 69 ? 29.140 18.593 24.289 0.60 5.87 66 ASP A O 1
ATOM 1418 O O B ASP A 1 69 ? 29.151 18.687 24.540 0.40 5.20 66 ASP A O 1
ATOM 1434 N N A ASP A 1 70 ? 27.344 17.697 25.312 0.60 5.61 67 ASP A N 1
ATOM 1435 N N B ASP A 1 70 ? 27.270 17.678 25.251 0.40 5.41 67 ASP A N 1
ATOM 1436 C CA A ASP A 1 70 ? 28.166 16.738 26.043 0.60 5.86 67 ASP A CA 1
ATOM 1437 C CA B ASP A 1 70 ? 28.004 16.708 26.052 0.40 5.57 67 ASP A CA 1
ATOM 1438 C C A ASP A 1 70 ? 28.895 15.812 25.079 0.60 5.42 67 ASP A C 1
ATOM 1439 C C B ASP A 1 70 ? 28.802 15.760 25.155 0.40 5.83 67 ASP A C 1
ATOM 1440 O O A ASP A 1 70 ? 30.084 15.525 25.256 0.60 5.83 67 ASP A O 1
ATOM 1441 O O B ASP A 1 70 ? 29.946 15.405 25.462 0.40 6.73 67 ASP A O 1
ATOM 1457 N N . TYR A 1 71 ? 28.193 15.340 24.042 1.00 5.23 68 TYR A N 1
ATOM 1458 C CA . TYR A 1 71 ? 28.842 14.474 23.069 1.00 5.15 68 TYR A CA 1
ATOM 1459 C C . TYR A 1 71 ? 30.065 15.156 22.460 1.00 4.88 68 TYR A C 1
ATOM 1460 O O . TYR A 1 71 ? 31.157 14.581 22.423 1.00 5.17 68 TYR A O 1
ATOM 1478 N N . ILE A 1 72 ? 29.895 16.378 21.953 1.00 4.87 69 ILE A N 1
ATOM 1479 C CA . ILE A 1 72 ? 30.974 17.023 21.211 1.00 4.86 69 ILE A CA 1
ATOM 1480 C C . ILE A 1 72 ? 32.177 17.276 22.112 1.00 5.04 69 ILE A C 1
ATOM 1481 O O . ILE A 1 72 ? 33.325 17.146 21.673 1.00 5.31 69 ILE A O 1
ATOM 1497 N N . ALA A 1 73 ? 31.937 17.662 23.366 1.00 5.41 70 ALA A N 1
ATOM 1498 C CA . ALA A 1 73 ? 33.041 18.035 24.242 1.00 5.90 70 ALA A CA 1
ATOM 1499 C C . ALA A 1 73 ? 34.015 16.884 24.476 1.00 5.46 70 ALA A C 1
ATOM 1500 O O . ALA A 1 73 ? 35.195 17.129 24.725 1.00 6.19 70 ALA A O 1
ATOM 1507 N N . THR A 1 74 ? 33.527 15.640 24.426 1.00 5.25 71 THR A N 1
ATOM 1508 C CA . THR A 1 74 ? 34.336 14.445 24.613 1.00 5.13 71 THR A CA 1
ATOM 1509 C C . THR A 1 74 ? 34.741 13.776 23.303 1.00 5.02 71 THR A C 1
ATOM 1510 O O . THR A 1 74 ? 35.825 13.192 23.219 1.00 6.11 71 THR A O 1
ATOM 1521 N N A ASN A 1 75 ? 33.882 13.837 22.288 0.52 4.90 72 ASN A N 1
ATOM 1522 N N C ASN A 1 75 ? 33.879 13.822 22.286 0.48 4.75 72 ASN A N 1
ATOM 1523 C CA A ASN A 1 75 ? 34.021 12.999 21.105 0.52 5.30 72 ASN A CA 1
ATOM 1524 C CA C ASN A 1 75 ? 34.038 12.993 21.095 0.48 4.86 72 ASN A CA 1
ATOM 1525 C C A ASN A 1 75 ? 34.462 13.754 19.866 0.52 5.36 72 ASN A C 1
ATOM 1526 C C C ASN A 1 75 ? 34.543 13.758 19.884 0.48 5.18 72 ASN A C 1
ATOM 1527 O O A ASN A 1 75 ? 34.795 13.113 18.860 0.52 5.85 72 ASN A O 1
ATOM 1528 O O C ASN A 1 75 ? 35.019 13.131 18.929 0.48 5.60 72 ASN A O 1
ATOM 1548 N N . GLY A 1 76 ? 34.504 15.082 19.927 1.00 5.37 73 GLY A N 1
ATOM 1549 C CA . GLY A 1 76 ? 34.950 15.879 18.823 1.00 5.65 73 GLY A CA 1
ATOM 1550 C C . GLY A 1 76 ? 33.886 16.035 17.741 1.00 5.09 73 GLY A C 1
ATOM 1551 O O . GLY A 1 76 ? 32.836 15.386 17.763 1.00 5.19 73 GLY A O 1
ATOM 1555 N N . PRO A 1 77 ? 34.166 16.913 16.784 1.00 5.49 74 PRO A N 1
ATOM 1556 C CA . PRO A 1 77 ? 33.185 17.239 15.748 1.00 5.23 74 PRO A CA 1
ATOM 1557 C C . PRO A 1 77 ? 33.012 16.111 14.738 1.00 4.87 74 PRO A C 1
ATOM 1558 O O . PRO A 1 77 ? 33.859 15.224 14.577 1.00 5.65 74 PRO A O 1
ATOM 1569 N N A LEU A 1 78 ? 31.886 16.170 14.031 0.33 4.81 75 LEU A N 1
ATOM 1570 N N B LEU A 1 78 ? 31.886 16.169 14.035 0.20 5.24 75 LEU A N 1
ATOM 1571 N N C LEU A 1 78 ? 31.873 16.156 14.055 0.47 4.64 75 LEU A N 1
ATOM 1572 C CA A LEU A 1 78 ? 31.660 15.325 12.870 0.33 4.86 75 LEU A CA 1
ATOM 1573 C CA B LEU A 1 78 ? 31.673 15.322 12.876 0.20 5.78 75 LEU A CA 1
ATOM 1574 C CA C LEU A 1 78 ? 31.663 15.325 12.883 0.47 4.74 75 LEU A CA 1
ATOM 1575 C C A LEU A 1 78 ? 32.419 15.897 11.668 0.33 5.22 75 LEU A C 1
ATOM 1576 C C B LEU A 1 78 ? 32.464 15.881 11.695 0.20 6.06 75 LEU A C 1
ATOM 1577 C C C LEU A 1 78 ? 32.493 15.890 11.728 0.47 4.84 75 LEU A C 1
ATOM 1578 O O A LEU A 1 78 ? 32.883 17.040 11.688 0.33 5.81 75 LEU A O 1
ATOM 1579 O O B LEU A 1 78 ? 33.108 16.931 11.785 0.20 6.50 75 LEU A O 1
ATOM 1580 O O C LEU A 1 78 ? 33.160 16.924 11.858 0.47 5.36 75 LEU A O 1
ATOM 1626 N N A LYS A 1 79 ? 32.529 15.096 10.610 0.42 5.45 76 LYS A N 1
ATOM 1627 N N B LYS A 1 79 ? 32.416 15.170 10.574 0.33 6.44 76 LYS A N 1
ATOM 1628 N N C LYS A 1 79 ? 32.460 15.191 10.597 0.25 5.17 76 LYS A N 1
ATOM 1629 C CA A LYS A 1 79 ? 33.013 15.558 9.319 0.42 5.49 76 LYS A CA 1
ATOM 1630 C CA B LYS A 1 79 ? 32.963 15.673 9.323 0.33 6.97 76 LYS A CA 1
ATOM 1631 C CA C LYS A 1 79 ? 32.983 15.681 9.332 0.25 5.32 76 LYS A CA 1
ATOM 1632 C C A LYS A 1 79 ? 31.830 15.877 8.413 0.42 4.94 76 LYS A C 1
ATOM 1633 C C B LYS A 1 79 ? 31.815 15.978 8.371 0.33 6.53 76 LYS A C 1
ATOM 1634 C C C LYS A 1 79 ? 31.818 15.975 8.398 0.25 4.77 76 LYS A C 1
ATOM 1635 O O A LYS A 1 79 ? 30.761 15.270 8.517 0.42 5.42 76 LYS A O 1
ATOM 1636 O O B LYS A 1 79 ? 30.795 15.287 8.375 0.33 6.50 76 LYS A O 1
ATOM 1637 O O C LYS A 1 79 ? 30.722 15.426 8.544 0.25 4.66 76 LYS A O 1
ATOM 1692 N N A VAL A 1 80 ? 32.043 16.815 7.486 0.26 4.96 77 VAL A N 1
ATOM 1693 N N C VAL A 1 80 ? 32.065 16.841 7.416 0.25 5.01 77 VAL A N 1
ATOM 1694 N N D VAL A 1 80 ? 32.048 16.875 7.461 0.49 5.53 77 VAL A N 1
ATOM 1695 C CA A VAL A 1 80 ? 31.045 17.051 6.449 0.26 4.81 77 VAL A CA 1
ATOM 1696 C CA C VAL A 1 80 ? 31.066 17.073 6.382 0.25 5.13 77 VAL A CA 1
ATOM 1697 C CA D VAL A 1 80 ? 31.064 17.081 6.406 0.49 5.13 77 VAL A CA 1
ATOM 1698 C C A VAL A 1 80 ? 30.918 15.789 5.605 0.26 4.88 77 VAL A C 1
ATOM 1699 C C C VAL A 1 80 ? 30.919 15.803 5.554 0.25 4.77 77 VAL A C 1
ATOM 1700 C C D VAL A 1 80 ? 30.923 15.771 5.623 0.49 4.96 77 VAL A C 1
ATOM 1701 O O A VAL 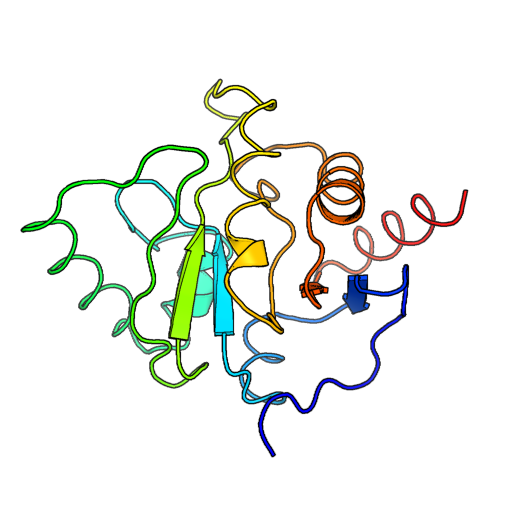A 1 80 ? 31.918 15.193 5.184 0.26 5.24 77 VAL A O 1
ATOM 1702 O O C VAL A 1 80 ? 31.909 15.218 5.092 0.25 4.90 77 VAL A O 1
ATOM 1703 O O D VAL A 1 80 ? 31.918 15.123 5.286 0.49 5.65 77 VAL A O 1
ATOM 1738 N N . GLY A 1 81 ? 29.680 15.366 5.372 1.00 4.94 78 GLY A N 1
ATOM 1739 C CA . GLY A 1 81 ? 29.399 14.082 4.762 1.00 5.22 78 GLY A CA 1
ATOM 1740 C C . GLY A 1 81 ? 29.258 12.946 5.750 1.00 5.09 78 GLY A C 1
ATOM 1741 O O . GLY A 1 81 ? 28.962 11.817 5.332 1.00 6.06 78 GLY A O 1
ATOM 1745 N N . GLY A 1 82 ? 29.469 13.219 7.041 1.00 4.99 79 GLY A N 1
ATOM 1746 C CA . GLY A 1 82 ? 29.433 12.211 8.075 1.00 5.12 79 GLY A CA 1
ATOM 1747 C C . GLY A 1 82 ? 28.152 12.241 8.901 1.00 4.49 79 GLY A C 1
ATOM 1748 O O . GLY A 1 82 ? 27.223 13.001 8.643 1.00 5.13 79 GLY A O 1
ATOM 1752 N N . SER A 1 83 ? 28.132 11.370 9.915 1.00 4.69 80 SER A N 1
ATOM 1753 C CA . SER A 1 83 ? 26.970 11.259 10.777 1.00 4.50 80 SER A CA 1
ATOM 1754 C C . SER A 1 83 ? 27.371 10.701 12.136 1.00 4.63 80 SER A C 1
ATOM 1755 O O . SER A 1 83 ? 28.438 10.107 12.305 1.00 5.71 80 SER A O 1
ATOM 1763 N N . CYS A 1 84 ? 26.441 10.838 13.087 1.00 4.57 81 CYS A N 1
ATOM 1764 C CA . CYS A 1 84 ? 26.485 10.098 14.336 1.00 4.54 81 CYS A CA 1
ATOM 1765 C C . CYS A 1 84 ? 25.051 9.741 14.704 1.00 4.53 81 CYS A C 1
ATOM 1766 O O . CYS A 1 84 ? 24.103 10.320 14.175 1.00 5.36 81 CYS A O 1
ATOM 1774 N N A VAL A 1 85 ? 24.892 8.758 15.591 0.51 4.96 82 VAL A N 1
ATOM 1775 N N B VAL A 1 85 ? 24.916 8.774 15.610 0.49 4.69 82 VAL A N 1
ATOM 1776 C CA A VAL A 1 85 ? 23.571 8.367 16.077 0.51 5.09 82 VAL A CA 1
ATOM 1777 C CA B VAL A 1 85 ? 23.625 8.346 16.130 0.49 4.66 82 VAL A CA 1
ATOM 1778 C C A VAL A 1 85 ? 23.485 8.685 17.561 0.51 5.19 82 VAL A C 1
ATOM 1779 C C B VAL A 1 85 ? 23.554 8.763 17.589 0.49 4.93 82 VAL A C 1
ATOM 1780 O O A VAL A 1 85 ? 24.230 8.117 18.372 0.51 6.48 82 VAL A O 1
ATOM 1781 O O B VAL A 1 85 ? 24.394 8.355 18.402 0.49 5.50 82 VAL A O 1
ATOM 1806 N N A LEU A 1 86 ? 22.553 9.565 17.914 0.51 4.95 83 LEU A N 1
ATOM 1807 N N B LEU A 1 86 ? 22.556 9.575 17.923 0.49 4.94 83 LEU A N 1
ATOM 1808 C CA A LEU A 1 86 ? 22.283 9.972 19.287 0.51 5.02 83 LEU A CA 1
ATOM 1809 C CA B LEU A 1 86 ? 22.309 9.954 19.310 0.49 5.06 83 LEU A CA 1
ATOM 1810 C C A LEU A 1 86 ? 20.829 9.624 19.615 0.51 4.90 83 LEU A C 1
ATOM 1811 C C B LEU A 1 86 ? 20.842 9.667 19.610 0.49 5.18 83 LEU A C 1
ATOM 1812 O O A LEU A 1 86 ? 20.133 8.954 18.838 0.51 4.66 83 LEU A O 1
ATOM 1813 O O B LEU A 1 86 ? 20.140 9.074 18.782 0.49 5.76 83 LEU A O 1
ATOM 1844 N N . SER A 1 87 ? 20.369 10.039 20.790 1.00 5.65 84 SER A N 1
ATOM 1845 C CA . SER A 1 87 ? 19.000 9.732 21.155 1.00 5.83 84 SER A CA 1
ATOM 1846 C C . SER A 1 87 ? 18.010 10.467 20.252 1.00 5.79 84 SER A C 1
ATOM 1847 O O . SER A 1 87 ? 18.227 11.609 19.847 1.00 6.40 84 SER A O 1
ATOM 1855 N N . GLY A 1 88 ? 16.881 9.816 19.990 1.00 6.47 85 GLY A N 1
ATOM 1856 C CA . GLY A 1 88 ? 15.767 10.495 19.363 1.00 7.18 85 GLY A CA 1
ATOM 1857 C C . GLY A 1 88 ? 14.856 11.232 20.324 1.00 6.62 85 GLY A C 1
ATOM 1858 O O . GLY A 1 88 ? 13.916 11.900 19.880 1.00 7.25 85 GLY A O 1
ATOM 1862 N N A HIS A 1 89 ? 15.137 11.150 21.626 0.70 6.00 86 HIS A N 1
ATOM 1863 N N B HIS A 1 89 ? 15.085 11.112 21.632 0.30 7.05 86 HIS A N 1
ATOM 1864 C CA A HIS A 1 89 ? 14.374 11.843 22.667 0.70 6.31 86 HIS A CA 1
ATOM 1865 C CA B HIS A 1 89 ? 14.237 11.793 22.603 0.30 7.81 86 HIS A CA 1
ATOM 1866 C C A HIS A 1 89 ? 12.900 11.515 22.463 0.70 6.95 86 HIS A C 1
ATOM 1867 C C B HIS A 1 89 ? 12.777 11.450 22.329 0.30 8.29 86 HIS A C 1
ATOM 1868 O O A HIS A 1 89 ? 12.555 10.333 22.334 0.70 7.95 86 HIS A O 1
ATOM 1869 O O B HIS A 1 89 ? 12.455 10.281 22.091 0.30 8.51 86 HIS A O 1
ATOM 1896 N N A ASN A 1 90 ? 12.019 12.504 22.453 0.70 7.55 87 ASN A N 1
ATOM 1897 N N B ASN A 1 90 ? 11.888 12.440 22.362 0.30 9.00 87 ASN A N 1
ATOM 1898 C CA A ASN A 1 90 ? 10.597 12.266 22.316 0.70 8.77 87 ASN A CA 1
ATOM 1899 C CA B ASN A 1 90 ? 10.474 12.218 22.086 0.30 9.75 87 ASN A CA 1
ATOM 1900 C C A ASN A 1 90 ? 10.160 12.083 20.871 0.70 9.15 87 ASN A C 1
ATOM 1901 C C B ASN A 1 90 ? 10.143 12.269 20.599 0.30 9.01 87 ASN A C 1
ATOM 1902 O O A ASN A 1 90 ? 8.999 11.733 20.642 0.70 10.59 87 ASN A O 1
ATOM 1903 O O B ASN A 1 90 ? 8.968 12.167 20.230 0.30 8.99 87 ASN A O 1
ATOM 1924 N N A LEU A 1 91 ? 11.057 12.286 19.900 0.70 8.36 88 LEU A N 1
ATOM 1925 N N B LEU A 1 91 ? 11.143 12.433 19.737 0.30 7.89 88 LEU A N 1
ATOM 1926 C CA A LEU A 1 91 ? 10.685 12.330 18.490 0.70 8.71 88 LEU A CA 1
ATOM 1927 C CA B LEU A 1 91 ? 10.888 12.424 18.303 0.30 7.84 88 LEU A CA 1
ATOM 1928 C C A LEU A 1 91 ? 10.909 11.026 17.729 0.70 8.65 88 LEU A C 1
ATOM 1929 C C B LEU A 1 91 ? 10.872 11.005 17.752 0.30 7.98 88 LEU A C 1
ATOM 1930 O O A LEU A 1 91 ? 10.306 10.829 16.664 0.70 9.69 88 LEU A O 1
ATOM 1931 O O B LEU A 1 91 ? 10.005 10.661 16.944 0.30 8.32 88 LEU A O 1
ATOM 1962 N N . ALA A 1 92 ? 11.780 10.158 18.225 1.00 7.30 89 ALA A N 1
ATOM 1963 C CA . ALA A 1 92 ? 12.128 8.920 17.543 1.00 6.90 89 ALA A CA 1
ATOM 1964 C C . ALA A 1 92 ? 12.897 8.068 18.539 1.00 6.88 89 ALA A C 1
ATOM 1965 O O . ALA A 1 92 ? 13.319 8.557 19.586 1.00 7.50 89 ALA A O 1
ATOM 1972 N N . LYS A 1 93 ? 13.147 6.806 18.186 1.00 6.88 90 LYS A N 1
ATOM 1973 C CA . LYS A 1 93 ? 14.084 6.034 19.008 1.00 7.01 90 LYS A CA 1
ATOM 1974 C C . LYS A 1 93 ? 15.490 6.638 18.921 1.00 6.58 90 LYS A C 1
ATOM 1975 O O . LYS A 1 93 ? 16.146 6.902 19.946 1.00 7.31 90 LYS A O 1
ATOM 1994 N N . HIS A 1 94 ? 15.930 6.900 17.695 1.00 5.64 91 HIS A N 1
ATOM 1995 C CA . HIS A 1 94 ? 17.267 7.371 17.393 1.00 5.38 91 HIS A CA 1
ATOM 1996 C C . HIS A 1 94 ? 17.186 8.642 16.557 1.00 5.24 91 HIS A C 1
ATOM 1997 O O . HIS A 1 94 ? 16.273 8.794 15.736 1.00 5.93 91 HIS A O 1
ATOM 2011 N N . CYS A 1 95 ? 18.186 9.511 16.714 1.00 5.00 92 CYS A N 1
ATOM 2012 C CA . CYS A 1 95 ? 18.403 10.603 15.775 1.00 4.78 92 CYS A CA 1
ATOM 2013 C C . CYS A 1 95 ? 19.729 10.364 15.059 1.00 4.53 92 CYS A C 1
ATOM 2014 O O . CYS A 1 95 ? 20.779 10.265 15.700 1.00 5.03 92 CYS A O 1
ATOM 2022 N N . LEU A 1 96 ? 19.651 10.239 13.730 1.00 4.44 93 LEU A N 1
ATOM 2023 C CA . LEU A 1 96 ? 20.833 10.170 12.875 1.00 4.25 93 LEU A CA 1
ATOM 2024 C C . LEU A 1 96 ? 21.159 11.604 12.468 1.00 4.18 93 LEU A C 1
ATOM 2025 O O . LEU A 1 96 ? 20.463 12.206 11.635 1.00 4.54 93 LEU A O 1
ATOM 2041 N N . HIS A 1 97 ? 22.192 12.169 13.095 1.00 4.11 94 HIS A N 1
ATOM 2042 C CA . HIS A 1 97 ? 22.637 13.525 12.780 1.00 4.03 94 HIS A CA 1
ATOM 2043 C C . HIS A 1 97 ? 23.549 13.433 11.559 1.00 4.14 94 HIS A C 1
ATOM 2044 O O . HIS A 1 97 ? 24.608 12.805 11.638 1.00 4.96 94 HIS A O 1
ATOM 2058 N N . VAL A 1 98 ? 23.121 14.019 10.427 1.00 4.18 95 VAL A N 1
ATOM 2059 C CA . VAL A 1 98 ? 23.846 13.903 9.167 1.00 4.24 95 VAL A CA 1
ATOM 2060 C C . VAL A 1 98 ? 24.273 15.290 8.718 1.00 4.16 95 VAL A C 1
ATOM 2061 O O . VAL A 1 98 ? 23.446 16.207 8.674 1.00 4.63 95 VAL A O 1
ATOM 2074 N N . VAL A 1 99 ? 25.548 15.427 8.350 1.00 4.30 96 VAL A N 1
ATOM 2075 C CA . VAL A 1 99 ? 26.094 16.710 7.912 1.00 4.17 96 VAL A CA 1
ATOM 2076 C C . VAL A 1 99 ? 26.183 16.732 6.386 1.00 4.27 96 VAL A C 1
ATOM 2077 O O . VAL A 1 99 ? 27.092 16.142 5.788 1.00 4.92 96 VAL A O 1
ATOM 2090 N N . GLY A 1 100 ? 25.245 17.430 5.743 1.00 4.42 97 GLY A N 1
ATOM 2091 C CA . GLY A 1 100 ? 25.404 17.727 4.335 1.00 4.48 97 GLY A CA 1
ATOM 2092 C C . GLY A 1 100 ? 26.341 18.916 4.157 1.00 4.44 97 GLY A C 1
ATOM 2093 O O . GLY A 1 100 ? 26.548 19.706 5.086 1.00 4.75 97 GLY A O 1
ATOM 2097 N N A PRO A 1 101 ? 26.882 19.092 2.947 0.60 4.50 98 PRO A N 1
ATOM 2098 N N B PRO A 1 101 ? 26.927 19.073 2.970 0.40 4.59 98 PRO A N 1
ATOM 2099 C CA A PRO A 1 101 ? 27.710 20.271 2.681 0.60 4.63 98 PRO A CA 1
ATOM 2100 C CA B PRO A 1 101 ? 27.780 20.241 2.739 0.40 4.61 98 PRO A CA 1
ATOM 2101 C C A PRO A 1 101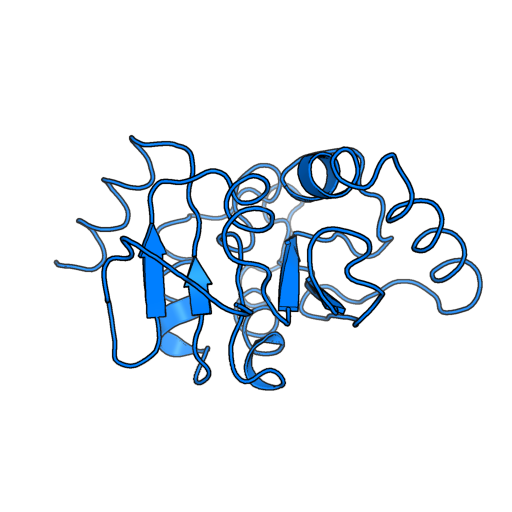 ? 26.888 21.543 2.748 0.60 4.54 98 PRO A C 1
ATOM 2102 C C B PRO A 1 101 ? 26.967 21.522 2.796 0.40 4.98 98 PRO A C 1
ATOM 2103 O O A PRO A 1 101 ? 25.749 21.612 2.267 0.60 4.93 98 PRO A O 1
ATOM 2104 O O B PRO A 1 101 ? 25.811 21.577 2.363 0.40 5.19 98 PRO A O 1
ATOM 2125 N N A ASN A 1 102 ? 27.520 22.571 3.317 0.60 4.84 99 ASN A N 1
ATOM 2126 N N B ASN A 1 102 ? 27.598 22.557 3.339 0.40 5.25 99 ASN A N 1
ATOM 2127 C CA A ASN A 1 102 ? 26.985 23.921 3.315 0.60 4.72 99 ASN A CA 1
ATOM 2128 C CA B ASN A 1 102 ? 27.046 23.902 3.342 0.40 5.50 99 ASN A CA 1
ATOM 2129 C C A ASN A 1 102 ? 27.649 24.657 2.153 0.60 4.98 99 ASN A C 1
ATOM 2130 C C B ASN A 1 102 ? 27.689 24.651 2.178 0.40 6.23 99 ASN A C 1
ATOM 2131 O O A ASN A 1 102 ? 28.772 25.161 2.254 0.60 5.57 99 ASN A O 1
ATOM 2132 O O B ASN A 1 102 ? 28.857 25.046 2.235 0.40 6.25 99 ASN A O 1
ATOM 2153 N N A VAL A 1 103 ? 26.952 24.662 1.012 0.60 5.32 100 VAL A N 1
ATOM 2154 N N B VAL A 1 103 ? 26.925 24.808 1.097 0.40 7.55 100 VAL A N 1
ATOM 2155 C CA A VAL A 1 103 ? 27.491 25.349 -0.149 0.60 6.11 100 VAL A CA 1
ATOM 2156 C CA B VAL A 1 103 ? 27.489 25.368 -0.126 0.40 9.21 100 VAL A CA 1
ATOM 2157 C C A VAL A 1 103 ? 27.338 26.850 -0.020 0.60 6.88 100 VAL A C 1
ATOM 2158 C C B VAL A 1 103 ? 27.725 26.873 -0.003 0.40 8.93 100 VAL A C 1
ATOM 2159 O O A VAL A 1 103 ? 28.055 27.587 -0.702 0.60 8.12 100 VAL A O 1
ATOM 2160 O O B VAL A 1 103 ? 28.580 27.424 -0.703 0.40 8.81 100 VAL A O 1
ATOM 2185 N N A ASN A 1 104 ? 26.445 27.337 0.844 0.60 6.67 101 ASN A N 1
ATOM 2186 N N B ASN A 1 104 ? 27.014 27.551 0.900 0.40 8.79 101 ASN A N 1
ATOM 2187 C CA A ASN A 1 104 ? 26.477 28.769 1.128 0.60 6.88 101 ASN A CA 1
ATOM 2188 C CA B ASN A 1 104 ? 27.258 28.973 1.111 0.40 9.14 101 ASN A CA 1
ATOM 2189 C C A ASN A 1 104 ? 27.820 29.174 1.717 0.60 7.94 101 ASN A C 1
ATOM 2190 C C B ASN A 1 104 ? 28.650 29.216 1.664 0.40 9.47 101 ASN A C 1
ATOM 2191 O O A ASN A 1 104 ? 28.265 30.313 1.533 0.60 10.78 101 ASN A O 1
ATOM 2192 O O B ASN A 1 104 ? 29.258 30.257 1.398 0.40 10.12 101 ASN A O 1
ATOM 2213 N N A LYS A 1 105 ? 28.488 28.251 2.408 0.60 6.82 102 LYS A N 1
ATOM 2214 N N B LYS A 1 105 ? 29.159 28.277 2.451 0.40 9.50 102 LYS A N 1
ATOM 2215 C CA A LYS A 1 105 ? 29.790 28.499 3.009 0.60 7.50 102 LYS A CA 1
ATOM 2216 C CA B LYS A 1 105 ? 30.421 28.442 3.148 0.40 11.47 102 LYS A CA 1
ATOM 2217 C C A LYS A 1 105 ? 30.929 27.850 2.219 0.60 7.94 102 LYS A C 1
ATOM 2218 C C B LYS A 1 105 ? 31.535 27.651 2.470 0.40 12.25 102 LYS A C 1
ATOM 2219 O O A LYS A 1 105 ? 32.042 27.741 2.734 0.60 10.02 102 LYS A O 1
ATOM 2220 O O B LYS A 1 105 ? 32.534 27.298 3.106 0.40 13.90 102 LYS A O 1
ATOM 2256 N N A GLY A 1 106 ? 30.688 27.448 0.974 0.60 7.14 103 GLY A N 1
ATOM 2257 N N B GLY A 1 106 ? 31.370 27.388 1.173 0.40 11.30 103 GLY A N 1
ATOM 2258 C CA A GLY A 1 106 ? 31.748 27.025 0.077 0.60 7.62 103 GLY A CA 1
ATOM 2259 C CA B GLY A 1 106 ? 32.414 26.867 0.322 0.40 10.97 103 GLY A CA 1
ATOM 2260 C C A GLY A 1 106 ? 32.180 25.580 0.177 0.60 6.86 103 GLY A C 1
ATOM 2261 C C B GLY A 1 106 ? 32.573 25.367 0.318 0.40 10.03 103 GLY A C 1
ATOM 2262 O O A GLY A 1 106 ? 33.191 25.213 -0.440 0.60 7.82 103 GLY A O 1
ATOM 2263 O O B GLY A 1 106 ? 33.535 24.868 -0.276 0.40 10.89 103 GLY A O 1
ATOM 2269 N N A GLU A 1 107 ? 31.451 24.750 0.919 0.60 6.00 104 GLU A N 1
ATOM 2270 N N B GLU A 1 107 ? 31.667 24.630 0.947 0.40 8.72 104 GLU A N 1
ATOM 2271 C CA A GLU A 1 107 ? 31.792 23.340 1.028 0.60 5.62 104 GLU A CA 1
ATOM 2272 C CA B GLU A 1 107 ? 31.842 23.193 1.090 0.40 7.36 104 GLU A CA 1
ATOM 2273 C C A GLU A 1 107 ? 31.396 22.613 -0.259 0.60 5.99 104 GLU A C 1
ATOM 2274 C C B GLU A 1 107 ? 31.372 22.467 -0.164 0.40 6.65 104 GLU A C 1
ATOM 2275 O O A GLU A 1 107 ? 30.542 23.070 -1.025 0.60 6.67 104 GLU A O 1
ATOM 2276 O O B GLU A 1 107 ? 30.340 22.804 -0.753 0.40 6.65 104 GLU A O 1
ATOM 2299 N N A ASP A 1 108 ? 32.043 21.472 -0.497 0.60 6.24 105 ASP A N 1
ATOM 2300 N N B ASP A 1 108 ? 32.141 21.459 -0.565 0.40 6.17 105 ASP A N 1
ATOM 2301 C CA A ASP A 1 108 ? 31.935 20.770 -1.776 0.60 6.63 105 ASP A CA 1
ATOM 2302 C CA B ASP A 1 108 ? 31.915 20.796 -1.841 0.40 6.27 105 ASP A CA 1
ATOM 2303 C C A ASP A 1 108 ? 30.606 20.024 -1.879 0.60 5.61 105 ASP A C 1
ATOM 2304 C C B ASP A 1 108 ? 30.558 20.099 -1.880 0.40 5.88 105 ASP A C 1
ATOM 2305 O O A ASP A 1 108 ? 30.343 19.091 -1.114 0.60 5.23 105 ASP A O 1
ATOM 2306 O O B ASP A 1 108 ? 30.233 19.288 -1.009 0.40 6.28 105 ASP A O 1
ATOM 2323 N N A ILE A 1 109 ? 29.807 20.400 -2.882 0.60 5.94 106 ILE A N 1
ATOM 2324 N N B ILE A 1 109 ? 29.796 20.369 -2.943 0.40 5.80 106 ILE A N 1
ATOM 2325 C CA A ILE A 1 109 ? 28.524 19.748 -3.110 0.60 5.53 106 ILE A CA 1
ATOM 2326 C CA B ILE A 1 109 ? 28.520 19.695 -3.137 0.40 5.52 106 ILE A CA 1
ATOM 2327 C C A ILE A 1 109 ? 28.680 18.240 -3.269 0.60 5.57 106 ILE A C 1
ATOM 2328 C C B ILE A 1 109 ? 28.692 18.208 -3.433 0.40 5.04 106 ILE A C 1
ATOM 2329 O O A ILE A 1 109 ? 27.755 17.483 -2.951 0.60 4.72 106 ILE A O 1
ATOM 2330 O O B ILE A 1 109 ? 27.730 17.443 -3.293 0.40 4.73 106 ILE A O 1
ATOM 2361 N N A GLN A 1 110 ? 29.833 17.772 -3.760 0.60 6.42 107 GLN A N 1
ATOM 2362 N N B GLN A 1 110 ? 29.889 17.772 -3.838 0.40 4.97 107 GLN A N 1
ATOM 2363 C CA A GLN A 1 110 ? 30.022 16.335 -3.942 0.60 7.06 107 GLN A CA 1
ATOM 2364 C CA B GLN A 1 110 ? 30.151 16.343 -3.980 0.40 5.17 107 GLN A CA 1
ATOM 2365 C C A GLN A 1 110 ? 29.895 15.556 -2.640 0.60 6.40 107 GLN A C 1
ATOM 2366 C C B GLN A 1 110 ? 29.804 15.578 -2.703 0.40 5.36 107 GLN A C 1
ATOM 2367 O O A GLN A 1 110 ? 29.619 14.350 -2.676 0.60 7.09 107 GLN A O 1
ATOM 2368 O O B GLN A 1 110 ? 29.337 14.430 -2.763 0.40 5.65 107 GLN A O 1
ATOM 2395 N N A LEU A 1 111 ? 30.106 16.213 -1.496 0.60 5.65 108 LEU A N 1
ATOM 2396 N N B LEU A 1 111 ? 30.014 16.202 -1.543 0.40 5.38 108 LEU A N 1
ATOM 2397 C CA A LEU A 1 111 ? 29.948 15.553 -0.207 0.60 5.39 108 LEU A CA 1
ATOM 2398 C CA B LEU A 1 111 ? 29.831 15.528 -0.263 0.40 5.65 108 LEU A CA 1
ATOM 2399 C C A LEU A 1 111 ? 28.497 15.203 0.100 0.60 5.22 108 LEU A C 1
ATOM 2400 C C B LEU A 1 111 ? 28.367 15.223 0.065 0.40 5.35 108 LEU A C 1
ATOM 2401 O O A LEU A 1 111 ? 28.247 14.421 1.027 0.60 5.45 108 LEU A O 1
ATOM 2402 O O B LEU A 1 111 ? 28.107 14.601 1.106 0.40 5.25 108 LEU A O 1
ATOM 2433 N N A LEU A 1 112 ? 27.547 15.736 -0.675 0.60 5.08 109 LEU A N 1
ATOM 2434 N N B LEU A 1 112 ? 27.413 15.619 -0.788 0.40 5.27 109 LEU A N 1
ATOM 2435 C CA A LEU A 1 112 ? 26.145 15.389 -0.483 0.60 4.70 109 LEU A CA 1
ATOM 2436 C CA B LEU A 1 112 ? 26.034 15.178 -0.597 0.40 5.82 109 LEU A CA 1
ATOM 2437 C C A LEU A 1 112 ? 25.894 13.900 -0.708 0.60 4.82 109 LEU A C 1
ATOM 2438 C C B LEU A 1 112 ? 25.916 13.667 -0.741 0.40 5.22 109 LEU A C 1
ATOM 2439 O O A LEU A 1 112 ? 24.987 13.321 -0.093 0.60 4.51 109 LEU A O 1
ATOM 2440 O O B LEU A 1 112 ? 25.114 13.028 -0.047 0.40 5.68 109 LEU A O 1
ATOM 2471 N N A LYS A 1 113 ? 26.678 13.266 -1.585 0.60 5.07 110 LYS A N 1
ATOM 2472 N N B LYS A 1 113 ? 26.686 13.081 -1.663 0.40 5.17 110 LYS A N 1
ATOM 2473 C CA A LYS A 1 113 ? 26.558 11.823 -1.765 0.60 5.23 110 LYS A CA 1
ATOM 2474 C CA B LYS A 1 113 ? 26.666 11.632 -1.825 0.40 5.31 110 LYS A CA 1
ATOM 2475 C C A LYS A 1 113 ? 26.959 11.079 -0.488 0.60 5.12 110 LYS A C 1
ATOM 2476 C C B LYS A 1 113 ? 27.072 10.937 -0.527 0.40 5.01 110 LYS A C 1
ATOM 2477 O O A LYS A 1 113 ? 26.185 10.272 0.048 0.60 4.48 110 LYS A O 1
ATOM 2478 O O B LYS A 1 113 ? 26.376 10.032 -0.045 0.40 5.45 110 LYS A O 1
ATOM 2515 N N A SER A 1 114 ? 28.159 11.353 0.028 0.60 5.93 111 SER A N 1
ATOM 2516 N N B SER A 1 114 ? 28.187 11.366 0.065 0.40 4.71 111 SER A N 1
ATOM 2517 C CA A SER A 1 114 ? 28.554 10.772 1.307 0.60 6.57 111 SER A CA 1
ATOM 2518 C CA B SER A 1 114 ? 28.606 10.802 1.344 0.40 4.09 111 SER A CA 1
ATOM 2519 C C A SER A 1 114 ? 27.484 11.008 2.363 0.60 5.31 111 SER A C 1
ATOM 2520 C C B SER A 1 114 ? 27.553 11.040 2.416 0.40 4.26 111 SER A C 1
ATOM 2521 O O A SER A 1 114 ? 27.137 10.100 3.130 0.60 5.11 111 SER A O 1
ATOM 2522 O O B SER A 1 114 ? 27.312 10.175 3.270 0.40 4.38 111 SER A O 1
ATOM 2537 N N . ALA A 1 115 ? 26.940 12.226 2.413 1.00 4.77 112 ALA A N 1
ATOM 2538 C CA . ALA A 1 115 ? 25.933 12.525 3.423 1.00 4.65 112 ALA A CA 1
ATOM 2539 C C . ALA A 1 115 ? 24.775 11.530 3.347 1.00 4.50 112 ALA A C 1
ATOM 2540 O O . ALA A 1 115 ? 24.385 10.932 4.354 1.00 4.94 112 ALA A O 1
ATOM 2548 N N . TYR A 1 116 ? 24.213 11.344 2.144 1.00 4.61 113 TYR A N 1
ATOM 2549 C CA . TYR A 1 116 ? 23.109 10.405 1.995 1.00 4.59 113 TYR A CA 1
ATOM 2550 C C . TYR A 1 116 ? 23.512 8.956 2.258 1.00 4.62 113 TYR A C 1
ATOM 2551 O O . TYR A 1 116 ? 22.669 8.163 2.688 1.00 4.95 113 TYR A O 1
ATOM 2569 N N A GLU A 1 117 ? 24.770 8.581 2.003 0.55 4.65 114 GLU A N 1
ATOM 2570 N N B GLU A 1 117 ? 24.773 8.596 2.011 0.45 4.94 114 GLU A N 1
ATOM 2571 C CA A GLU A 1 117 ? 25.185 7.202 2.263 0.55 4.62 114 GLU A CA 1
ATOM 2572 C CA B GLU A 1 117 ? 25.207 7.224 2.258 0.45 5.27 114 GLU A CA 1
ATOM 2573 C C A GLU A 1 117 ? 24.997 6.827 3.733 0.55 4.64 114 GLU A C 1
ATOM 2574 C C B GLU A 1 117 ? 25.035 6.833 3.727 0.45 4.98 114 GLU A C 1
ATOM 2575 O O A GLU A 1 117 ? 24.778 5.649 4.052 0.55 4.70 114 GLU A O 1
ATOM 2576 O O B GLU A 1 117 ? 24.903 5.643 4.041 0.45 5.32 114 GLU A O 1
ATOM 2599 N N . ASN A 1 118 ? 25.042 7.811 4.642 1.00 4.66 115 ASN A N 1
ATOM 2600 C CA . ASN A 1 118 ? 24.801 7.510 6.050 1.00 4.65 115 ASN A CA 1
ATOM 2601 C C . ASN A 1 118 ? 23.424 6.899 6.289 1.00 4.63 115 ASN A C 1
ATOM 2602 O O . ASN A 1 118 ? 23.217 6.221 7.302 1.00 5.01 115 ASN A O 1
ATOM 2613 N N . PHE A 1 119 ? 22.457 7.174 5.398 1.00 4.47 116 PHE A N 1
ATOM 2614 C CA . PHE A 1 119 ? 21.115 6.643 5.596 1.00 4.52 116 PHE A CA 1
ATOM 2615 C C . PHE A 1 119 ? 21.081 5.122 5.427 1.00 4.59 116 PHE A C 1
ATOM 2616 O O . PHE A 1 119 ? 20.148 4.474 5.915 1.00 4.87 116 PHE A O 1
ATOM 2633 N N . ASN A 1 120 ? 22.064 4.555 4.712 1.00 4.73 117 ASN A N 1
ATOM 2634 C CA . ASN A 1 120 ? 21.998 3.149 4.314 1.00 4.76 117 ASN A CA 1
ATOM 2635 C C . ASN A 1 120 ? 22.253 2.172 5.453 1.00 4.88 117 ASN A C 1
ATOM 2636 O O . ASN A 1 120 ? 22.104 0.961 5.261 1.00 5.46 117 ASN A O 1
ATOM 2647 N N . GLN A 1 121 ? 22.590 2.688 6.639 1.00 4.80 118 GLN A N 1
ATOM 2648 C CA . GLN A 1 121 ? 22.763 1.878 7.830 1.00 4.92 118 GLN A CA 1
ATOM 2649 C C . GLN A 1 121 ? 21.474 1.725 8.630 1.00 5.08 118 GLN A C 1
ATOM 2650 O O . GLN A 1 121 ? 21.504 1.077 9.686 1.00 5.86 118 GLN A O 1
ATOM 2664 N N A HIS A 1 122 ? 20.358 2.272 8.145 0.61 5.06 119 HIS A N 1
ATOM 2665 N N B HIS A 1 122 ? 20.359 2.283 8.142 0.39 4.97 119 HIS A N 1
ATOM 2666 C CA A HIS A 1 122 ? 19.096 2.262 8.875 0.61 5.11 119 HIS A CA 1
ATOM 2667 C CA B HIS A 1 122 ? 19.074 2.281 8.837 0.39 5.27 119 HIS A CA 1
ATOM 2668 C C A HIS A 1 122 ? 17.983 1.876 7.918 0.61 4.87 119 HIS A C 1
ATOM 2669 C C B HIS A 1 122 ? 17.993 1.837 7.866 0.39 5.67 119 HIS A C 1
ATOM 2670 O O A HIS A 1 122 ? 17.887 2.424 6.821 0.61 5.42 119 HIS A O 1
ATOM 2671 O O B HIS A 1 122 ? 17.931 2.330 6.739 0.39 5.68 119 HIS A O 1
ATOM 2698 N N A GLU A 1 123 ? 17.153 0.912 8.321 0.61 4.68 120 GLU A N 1
ATOM 2699 N N B GLU A 1 123 ? 17.145 0.897 8.295 0.39 6.49 120 GLU A N 1
ATOM 2700 C CA A GLU A 1 123 ? 16.239 0.308 7.355 0.61 4.77 120 GLU A CA 1
ATOM 2701 C CA B GLU A 1 123 ? 16.197 0.300 7.357 0.39 7.59 120 GLU A CA 1
ATOM 2702 C C A GLU A 1 123 ? 15.162 1.276 6.876 0.61 4.80 120 GLU A C 1
ATOM 2703 C C B GLU A 1 123 ? 15.142 1.304 6.901 0.39 6.86 120 GLU A C 1
ATOM 2704 O O A GLU A 1 123 ? 14.690 1.156 5.729 0.61 4.95 120 GLU A O 1
ATOM 2705 O O B GLU A 1 123 ? 14.723 1.284 5.734 0.39 7.56 120 GLU A O 1
ATOM 2728 N N A VAL A 1 124 ? 14.732 2.191 7.741 0.61 5.04 121 VAL A N 1
ATOM 2729 N N B VAL A 1 124 ? 14.696 2.175 7.804 0.39 6.17 121 VAL A N 1
ATOM 2730 C CA A VAL A 1 124 ? 13.690 3.159 7.408 0.61 5.28 121 VAL A CA 1
ATOM 2731 C CA B VAL A 1 124 ? 13.634 3.139 7.538 0.39 5.80 121 VAL A CA 1
ATOM 2732 C C A VAL A 1 124 ? 13.943 4.424 8.213 0.61 5.21 121 VAL A C 1
ATOM 2733 C C B VAL A 1 124 ? 14.000 4.442 8.237 0.39 5.35 121 VAL A C 1
ATOM 2734 O O A VAL A 1 124 ? 14.221 4.364 9.417 0.61 5.44 121 VAL A O 1
ATOM 2735 O O B VAL A 1 124 ? 14.441 4.430 9.393 0.39 5.41 121 VAL A O 1
ATOM 2760 N N . LEU A 1 125 ? 13.816 5.573 7.546 1.00 5.15 122 LEU A N 1
ATOM 2761 C CA . LEU A 1 125 ? 14.113 6.867 8.146 1.00 5.04 122 LEU A CA 1
ATOM 2762 C C . LEU A 1 125 ? 13.065 7.901 7.754 1.00 4.90 122 LEU A C 1
ATOM 2763 O O . LEU A 1 125 ? 12.586 7.904 6.610 1.00 5.55 122 LEU A O 1
ATOM 2779 N N A LEU A 1 126 ? 12.759 8.798 8.694 0.69 4.82 123 LEU A N 1
ATOM 2780 N N B LEU A 1 126 ? 12.754 8.787 8.702 0.31 4.88 123 LEU A N 1
ATOM 2781 C CA A LEU A 1 126 ? 12.088 10.070 8.421 0.69 4.50 123 LEU A CA 1
ATOM 2782 C CA B LEU A 1 126 ? 12.077 10.052 8.429 0.31 5.05 123 LEU A CA 1
ATOM 2783 C C A LEU A 1 126 ? 13.190 11.118 8.272 0.69 4.39 123 LEU A C 1
ATOM 2784 C C B LEU A 1 126 ? 13.155 11.122 8.279 0.31 5.16 123 LEU A C 1
ATOM 2785 O O A LEU A 1 126 ? 14.070 11.191 9.141 0.69 4.95 123 LEU A O 1
ATOM 2786 O O B LEU A 1 126 ? 13.942 11.334 9.211 0.31 5.32 123 LEU A O 1
ATOM 2817 N N A ALA A 1 127 ? 13.153 11.918 7.199 0.69 4.35 124 ALA A N 1
ATOM 2818 N N B ALA A 1 127 ? 13.185 11.803 7.134 0.31 5.36 124 ALA A N 1
ATOM 2819 C CA A ALA A 1 127 ? 14.283 12.797 6.939 0.69 4.15 124 ALA A CA 1
ATOM 2820 C CA B ALA A 1 127 ? 14.295 12.690 6.822 0.31 5.53 124 ALA A CA 1
ATOM 2821 C C A ALA A 1 127 ? 13.869 14.090 6.255 0.69 4.42 124 ALA A C 1
ATOM 2822 C C B ALA A 1 127 ? 13.830 13.965 6.135 0.31 5.02 124 ALA A C 1
ATOM 2823 O O A ALA A 1 127 ? 12.890 14.122 5.498 0.69 5.23 124 ALA A O 1
ATOM 2824 O O B ALA A 1 127 ? 12.797 13.977 5.455 0.31 4.66 124 ALA A O 1
ATOM 2837 N N A PRO A 1 128 ? 14.656 15.147 6.449 0.69 4.55 125 PRO A N 1
ATOM 2838 N N B PRO A 1 128 ? 14.596 15.045 6.279 0.31 5.24 125 PRO A N 1
ATOM 2839 C CA A PRO A 1 128 ? 14.567 16.335 5.608 0.69 4.87 125 PRO A CA 1
ATOM 2840 C CA B PRO A 1 128 ? 14.458 16.203 5.397 0.31 5.80 125 PRO A CA 1
ATOM 2841 C C A PRO A 1 128 ? 15.413 16.132 4.358 0.69 5.15 125 PRO A C 1
ATOM 2842 C C B PRO A 1 128 ? 15.409 16.059 4.218 0.31 5.64 125 PRO A C 1
ATOM 2843 O O A PRO A 1 128 ? 16.241 15.219 4.265 0.69 5.54 125 PRO A O 1
ATOM 2844 O O B PRO A 1 128 ? 16.381 15.299 4.263 0.31 5.50 125 PRO A O 1
ATOM 2865 N N A LEU A 1 129 ? 15.200 17.029 3.398 0.69 5.56 126 LEU A N 1
ATOM 2866 N N B LEU A 1 129 ? 15.130 16.819 3.156 0.31 5.93 126 LEU A N 1
ATOM 2867 C CA A LEU A 1 129 ? 16.016 17.061 2.195 0.69 5.76 126 LEU A CA 1
ATOM 2868 C CA B LEU A 1 129 ? 16.109 16.890 2.083 0.31 6.18 126 LEU A CA 1
ATOM 2869 C C A LEU A 1 129 ? 17.399 17.651 2.540 0.69 5.31 126 LEU A C 1
ATOM 2870 C C B LEU A 1 129 ? 17.373 17.529 2.617 0.31 6.23 126 LEU A C 1
ATOM 2871 O O A LEU A 1 129 ? 17.496 18.799 2.987 0.69 5.71 126 LEU A O 1
ATOM 2872 O O B LEU A 1 129 ? 17.341 18.569 3.280 0.31 7.30 126 LEU A O 1
ATOM 2903 N N . LEU A 1 130 ? 18.476 16.877 2.344 1.00 5.46 127 LEU A N 1
ATOM 2904 C CA . LEU A 1 130 ? 19.763 17.318 2.844 1.00 5.27 127 LEU A CA 1
ATOM 2905 C C . LEU A 1 130 ? 20.293 18.521 2.067 1.00 5.11 127 LEU A C 1
ATOM 2906 O O . LEU A 1 130 ? 20.082 18.687 0.852 1.00 5.40 127 LEU A O 1
ATOM 2922 N N . SER A 1 131 ? 20.993 19.362 2.815 1.00 5.29 128 SER A N 1
ATOM 2923 C CA . SER A 1 131 ? 21.666 20.555 2.332 1.00 5.28 128 SER A CA 1
ATOM 2924 C C . SER A 1 131 ? 20.708 21.627 1.808 1.00 5.39 128 SER A C 1
ATOM 2925 O O . SER A 1 131 ? 21.147 22.594 1.180 1.00 6.14 128 SER A O 1
ATOM 2933 N N . ALA A 1 132 ? 19.421 21.540 2.137 1.00 5.84 129 ALA A N 1
ATOM 2934 C CA . ALA A 1 132 ? 18.484 22.602 1.809 1.00 6.01 129 ALA A CA 1
ATOM 2935 C C . ALA A 1 132 ? 18.583 23.734 2.841 1.00 5.51 129 ALA A C 1
ATOM 2936 O O . ALA A 1 132 ? 19.300 23.654 3.844 1.00 5.42 129 ALA A O 1
ATOM 2943 N N . GLY A 1 133 ? 17.826 24.798 2.603 1.00 6.42 130 GLY A N 1
ATOM 2944 C CA . GLY A 1 133 ? 17.683 25.834 3.616 1.00 6.41 130 GLY A CA 1
ATOM 2945 C C . GLY A 1 133 ? 18.985 26.587 3.830 1.00 5.67 130 GLY A C 1
ATOM 2946 O O . GLY A 1 133 ? 19.629 27.072 2.894 1.00 6.21 130 GLY A O 1
ATOM 2950 N N . ILE A 1 134 ? 19.389 26.688 5.095 1.00 5.27 131 ILE A N 1
ATOM 2951 C CA . ILE A 1 134 ? 20.613 27.407 5.437 1.00 5.17 131 ILE A CA 1
ATOM 2952 C C . ILE A 1 134 ? 21.858 26.788 4.814 1.00 5.16 131 ILE A C 1
ATOM 2953 O O . ILE A 1 134 ? 22.901 27.446 4.752 1.00 6.21 131 ILE A O 1
ATOM 2969 N N . PHE A 1 135 ? 21.786 25.529 4.359 1.00 4.67 132 PHE A N 1
ATOM 2970 C CA . PHE A 1 135 ? 22.934 24.899 3.723 1.00 4.77 132 PHE A CA 1
ATOM 2971 C C . PHE A 1 135 ? 23.079 25.279 2.242 1.00 5.30 132 PHE A C 1
ATOM 2972 O O . PHE A 1 135 ? 24.157 25.091 1.674 1.00 6.07 132 PHE A O 1
ATOM 2989 N N A GLY A 1 136 ? 22.032 25.828 1.618 0.76 5.62 133 GLY A N 1
ATOM 2990 N N B GLY A 1 136 ? 22.005 25.735 1.595 0.24 6.02 133 GLY A N 1
ATOM 2991 C CA A GLY A 1 136 ? 22.158 26.542 0.359 0.76 6.39 133 GLY A CA 1
ATOM 2992 C CA B GLY A 1 136 ? 22.113 26.399 0.306 0.24 6.55 133 GLY A CA 1
ATOM 2993 C C A GLY A 1 136 ? 22.164 25.733 -0.924 0.76 6.48 133 GLY A C 1
ATOM 2994 C C B GLY A 1 136 ? 22.261 25.532 -0.927 0.24 6.94 133 GLY A C 1
ATOM 2995 O O A GLY A 1 136 ? 22.275 26.335 -2.000 0.76 6.97 133 GLY A O 1
ATOM 2996 O O B GLY A 1 136 ? 22.645 26.054 -1.980 0.24 7.67 133 GLY A O 1
ATOM 3003 N N A ALA A 1 137 ? 22.070 24.410 -0.864 0.76 6.20 134 ALA A N 1
ATOM 3004 N N B ALA A 1 137 ? 21.971 24.238 -0.849 0.24 7.03 134 ALA A N 1
ATOM 3005 C CA A ALA A 1 137 ? 22.215 23.619 -2.073 0.76 6.17 134 ALA A CA 1
ATOM 3006 C CA B ALA A 1 137 ? 22.042 23.370 -2.016 0.24 7.29 134 ALA A CA 1
ATOM 3007 C C A ALA A 1 137 ? 20.906 23.524 -2.840 0.76 6.19 134 ALA A C 1
ATOM 3008 C C B ALA A 1 137 ? 20.698 23.319 -2.731 0.24 7.03 134 ALA A C 1
ATOM 3009 O O A ALA A 1 137 ? 19.811 23.682 -2.288 0.76 8.74 134 ALA A O 1
ATOM 3010 O O B ALA A 1 137 ? 19.640 23.354 -2.105 0.24 6.46 134 ALA A O 1
ATOM 3023 N N A ASP A 1 138 ? 21.051 23.209 -4.120 0.76 5.83 135 ASP A N 1
ATOM 3024 N N B ASP A 1 138 ? 20.757 23.202 -4.051 0.24 7.25 135 ASP A N 1
ATOM 3025 C CA A ASP A 1 138 ? 19.931 23.109 -5.036 0.76 5.96 135 ASP A CA 1
ATOM 3026 C CA B ASP A 1 138 ? 19.602 23.037 -4.924 0.24 7.67 135 ASP A CA 1
ATOM 3027 C C A ASP A 1 138 ? 19.064 21.913 -4.650 0.76 5.75 135 ASP A C 1
ATOM 3028 C C B ASP A 1 138 ? 18.766 21.833 -4.495 0.24 7.16 135 ASP A C 1
ATOM 3029 O O A ASP A 1 138 ? 19.533 20.768 -4.699 0.76 5.95 135 ASP A O 1
ATOM 3030 O O B ASP A 1 138 ? 19.217 20.693 -4.650 0.24 6.78 135 ASP A O 1
ATOM 3047 N N A PRO A 1 139 ? 17.810 22.122 -4.264 0.76 6.07 136 PRO A N 1
ATOM 3048 N N B PRO A 1 139 ? 17.549 22.021 -3.964 0.24 7.61 136 PRO A N 1
ATOM 3049 C CA A PRO A 1 139 ? 17.007 21.004 -3.750 0.76 6.11 136 PRO A CA 1
ATOM 3050 C CA B PRO A 1 139 ? 16.727 20.846 -3.614 0.24 7.85 136 PRO A CA 1
ATOM 3051 C C A PRO A 1 139 ? 16.656 19.969 -4.807 0.76 5.96 136 PRO A C 1
ATOM 3052 C C B PRO A 1 139 ? 16.549 19.859 -4.760 0.24 7.02 136 PRO A C 1
ATOM 3053 O O A PRO A 1 139 ? 16.470 18.791 -4.474 0.76 6.39 136 PRO A O 1
ATOM 3054 O O B PRO A 1 139 ? 16.520 18.642 -4.533 0.24 6.65 136 PRO A O 1
ATOM 3075 N N A ILE A 1 140 ? 16.532 20.382 -6.074 0.76 6.25 137 ILE A N 1
ATOM 3076 N N B ILE A 1 140 ? 16.399 20.366 -5.988 0.24 7.29 137 ILE A N 1
ATOM 3077 C CA A ILE A 1 140 ? 16.268 19.414 -7.135 0.76 7.08 137 ILE A CA 1
ATOM 3078 C CA B ILE A 1 140 ? 16.286 19.505 -7.168 0.24 7.02 137 ILE A CA 1
ATOM 3079 C C A ILE A 1 140 ? 17.447 18.463 -7.264 0.76 6.30 137 ILE A C 1
ATOM 3080 C C B ILE A 1 140 ? 17.428 18.494 -7.183 0.24 6.85 137 ILE A C 1
ATOM 3081 O O A ILE A 1 140 ? 17.283 17.254 -7.487 0.76 6.69 137 ILE A O 1
ATOM 3082 O O B ILE A 1 140 ? 17.219 17.277 -7.237 0.24 7.70 137 ILE A O 1
ATOM 3113 N N . HIS A 1 141 ? 18.657 19.004 -7.128 1.00 6.03 138 HIS A N 1
ATOM 3114 C CA . HIS A 1 141 ? 19.839 18.159 -7.111 1.00 5.59 138 HIS A CA 1
ATOM 3115 C C . HIS A 1 141 ? 19.860 17.244 -5.884 1.00 5.33 138 HIS A C 1
ATOM 3116 O O . HIS A 1 141 ? 20.153 16.048 -6.002 1.00 5.54 138 HIS A O 1
ATOM 3131 N N . SER A 1 142 ? 19.544 17.782 -4.701 1.00 5.41 139 SER A N 1
ATOM 3132 C CA . SER A 1 142 ? 19.570 16.947 -3.507 1.00 5.17 139 SER A CA 1
ATOM 3133 C C . SER A 1 142 ? 18.627 15.752 -3.628 1.00 5.12 139 SER A C 1
ATOM 3134 O O . SER A 1 142 ? 18.975 14.642 -3.203 1.00 5.29 139 SER A O 1
ATOM 3142 N N . LEU A 1 143 ? 17.430 15.955 -4.193 1.00 5.28 140 LEU A N 1
ATOM 3143 C CA . LEU A 1 143 ? 16.514 14.832 -4.348 1.00 5.29 140 LEU A CA 1
ATOM 3144 C C . LEU A 1 143 ? 17.098 13.775 -5.286 1.00 5.34 140 LEU A C 1
ATOM 3145 O O . LEU A 1 143 ? 16.967 12.570 -5.034 1.00 5.70 140 LEU A O 1
ATOM 3161 N N A ARG A 1 144 ? 17.747 14.198 -6.373 0.90 5.50 141 ARG A N 1
ATOM 3162 N N B ARG A 1 144 ? 17.720 14.220 -6.385 0.10 5.65 141 ARG A N 1
ATOM 3163 C CA A ARG A 1 144 ? 18.376 13.231 -7.271 0.90 5.61 141 ARG A CA 1
ATOM 3164 C CA B ARG A 1 144 ? 18.417 13.307 -7.285 0.10 5.96 141 ARG A CA 1
ATOM 3165 C C A ARG A 1 144 ? 19.473 12.450 -6.557 0.90 5.40 141 ARG A C 1
ATOM 3166 C C B ARG A 1 144 ? 19.427 12.470 -6.515 0.10 5.56 141 ARG A C 1
ATOM 3167 O O A ARG A 1 144 ? 19.592 11.232 -6.739 0.90 5.72 141 ARG A O 1
ATOM 3168 O O B ARG A 1 144 ? 19.411 11.236 -6.579 0.10 5.63 141 ARG A O 1
ATOM 3209 N N . VAL A 1 145 ? 20.316 13.134 -5.773 1.00 5.15 142 VAL A N 1
ATOM 3210 C CA . VAL A 1 145 ? 21.364 12.419 -5.053 1.00 5.10 142 VAL A CA 1
ATOM 3211 C C . VAL A 1 145 ? 20.737 11.430 -4.068 1.00 5.15 142 VAL A C 1
ATOM 3212 O O . VAL A 1 145 ? 21.199 10.289 -3.930 1.00 5.55 142 VAL A O 1
ATOM 3226 N N . CYS A 1 146 ? 19.659 11.837 -3.392 1.00 5.11 143 CYS A N 1
ATOM 3227 C CA . CYS A 1 146 ? 18.961 10.933 -2.477 1.00 5.14 143 CYS A CA 1
ATOM 3228 C C . CYS A 1 146 ? 18.518 9.663 -3.211 1.00 5.17 143 CYS A C 1
ATOM 3229 O O . CYS A 1 146 ? 18.789 8.532 -2.781 1.00 5.58 143 CYS A O 1
ATOM 3237 N N . VAL A 1 147 ? 17.799 9.847 -4.318 1.00 5.26 144 VAL A N 1
ATOM 3238 C CA . VAL A 1 147 ? 17.274 8.711 -5.072 1.00 5.71 144 VAL A CA 1
ATOM 3239 C C . VAL A 1 147 ? 18.394 7.801 -5.562 1.00 5.61 144 VAL A C 1
ATOM 3240 O O . VAL A 1 147 ? 18.250 6.569 -5.572 1.00 6.29 144 VAL A O 1
ATOM 3253 N N . ASP A 1 148 ? 19.506 8.392 -6.006 1.00 5.58 145 ASP A N 1
ATOM 3254 C CA . ASP A 1 148 ? 20.596 7.624 -6.581 1.00 5.81 145 ASP A CA 1
ATOM 3255 C C . ASP A 1 148 ? 21.443 6.917 -5.525 1.00 6.09 145 ASP A C 1
ATOM 3256 O O . ASP A 1 148 ? 22.130 5.943 -5.850 1.00 7.72 145 ASP A O 1
ATOM 3265 N N . THR A 1 149 ? 21.413 7.393 -4.281 1.00 5.58 146 THR A N 1
ATOM 3266 C CA . THR A 1 149 ? 22.356 6.962 -3.253 1.00 5.65 146 THR A CA 1
ATOM 3267 C C . THR A 1 149 ? 21.713 6.113 -2.167 1.00 5.73 146 THR A C 1
ATOM 3268 O O . THR A 1 149 ? 22.305 5.127 -1.706 1.00 6.27 146 THR A O 1
ATOM 3279 N N . VAL A 1 150 ? 20.542 6.514 -1.693 1.00 6.01 147 VAL A N 1
ATOM 3280 C CA . VAL A 1 150 ? 19.901 5.810 -0.589 1.00 5.83 147 VAL A CA 1
ATOM 3281 C C . VAL A 1 150 ? 19.264 4.538 -1.128 1.00 5.83 147 VAL A C 1
ATOM 3282 O O . VAL A 1 150 ? 18.557 4.573 -2.146 1.00 6.43 147 VAL A O 1
ATOM 3295 N N A ARG A 1 151 ? 19.511 3.421 -0.438 0.62 5.87 148 ARG A N 1
ATOM 3296 N N B ARG A 1 151 ? 19.504 3.418 -0.433 0.38 6.46 148 ARG A N 1
ATOM 3297 C CA A ARG A 1 151 ? 18.931 2.128 -0.771 0.62 6.15 148 ARG A CA 1
ATOM 3298 C CA B ARG A 1 151 ? 18.947 2.116 -0.777 0.38 7.46 148 ARG A CA 1
ATOM 3299 C C A ARG A 1 151 ? 17.877 1.693 0.230 0.62 6.26 148 ARG A C 1
ATOM 3300 C C B ARG A 1 151 ? 18.029 1.554 0.301 0.38 6.64 148 ARG A C 1
ATOM 3301 O O A ARG A 1 151 ? 16.962 0.943 -0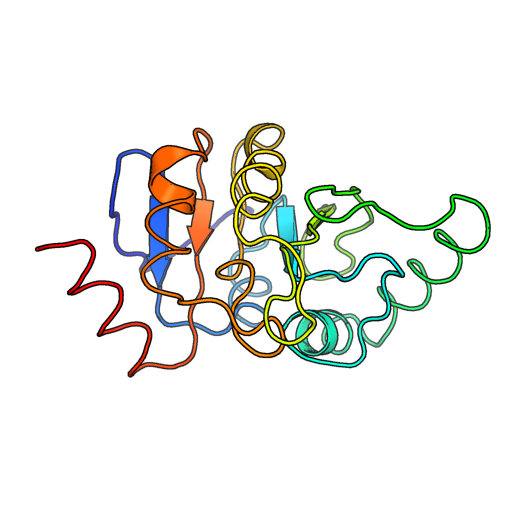.142 0.62 7.02 148 ARG A O 1
ATOM 3302 O O B ARG A 1 151 ? 17.421 0.499 0.087 0.38 6.45 148 ARG A O 1
ATOM 3343 N N . THR A 1 152 ? 17.956 2.188 1.460 1.00 5.75 149 THR A N 1
ATOM 3344 C CA . THR A 1 152 ? 16.972 1.887 2.481 1.00 5.67 149 THR A CA 1
ATOM 3345 C C . THR A 1 152 ? 15.765 2.808 2.298 1.00 5.61 149 THR A C 1
ATOM 3346 O O . THR A 1 152 ? 15.728 3.657 1.406 1.00 6.42 149 THR A O 1
ATOM 3357 N N . ASN A 1 153 ? 14.727 2.615 3.112 1.00 5.81 150 ASN A N 1
ATOM 3358 C CA . ASN A 1 153 ? 13.470 3.321 2.894 1.00 5.96 150 ASN A CA 1
ATOM 3359 C C . ASN A 1 153 ? 13.507 4.691 3.555 1.00 5.72 150 ASN A C 1
ATOM 3360 O O . ASN A 1 153 ? 13.640 4.792 4.777 1.00 6.85 150 ASN A O 1
ATOM 3371 N N . VAL A 1 154 ? 13.391 5.735 2.746 1.00 5.36 151 VAL A N 1
ATOM 3372 C CA . VAL A 1 154 ? 13.462 7.095 3.247 1.00 5.28 151 VAL A CA 1
ATOM 3373 C C . VAL A 1 154 ? 12.169 7.833 2.922 1.00 5.02 151 VAL A C 1
ATOM 3374 O O . VAL A 1 154 ? 11.688 7.822 1.777 1.00 5.68 151 VAL A O 1
ATOM 3388 N N . TYR A 1 155 ? 11.621 8.455 3.961 1.00 5.07 152 TYR A N 1
ATOM 3389 C CA . TYR A 1 155 ? 10.390 9.229 3.927 1.00 5.04 152 TYR A CA 1
ATOM 3390 C C . TYR A 1 155 ? 10.786 10.684 4.137 1.00 4.81 152 TYR A C 1
ATOM 3391 O O . TYR A 1 155 ? 11.174 11.078 5.250 1.00 5.29 152 TYR A O 1
ATOM 3409 N N . LEU A 1 156 ? 10.726 11.461 3.058 1.00 5.04 153 LEU A N 1
ATOM 3410 C CA . LEU A 1 156 ? 11.154 12.853 3.053 1.00 5.04 153 LEU A CA 1
ATOM 3411 C C . LEU A 1 156 ? 9.976 13.769 3.363 1.00 5.28 153 LEU A C 1
ATOM 3412 O O . LEU A 1 156 ? 8.924 13.675 2.723 1.00 5.99 153 LEU A O 1
ATOM 3428 N N A ALA A 1 157 ? 10.196 14.681 4.310 0.63 5.51 154 ALA A N 1
ATOM 3429 N N B ALA A 1 157 ? 10.158 14.676 4.324 0.37 5.89 154 ALA A N 1
ATOM 3430 C CA A ALA A 1 157 ? 9.236 15.711 4.678 0.63 5.99 154 ALA A CA 1
ATOM 3431 C CA B ALA A 1 157 ? 9.121 15.643 4.676 0.37 6.53 154 ALA A CA 1
ATOM 3432 C C A ALA A 1 157 ? 9.734 17.048 4.142 0.63 6.41 154 ALA A C 1
ATOM 3433 C C B ALA A 1 157 ? 9.571 17.045 4.272 0.37 6.51 154 ALA A C 1
ATOM 3434 O O A ALA A 1 157 ? 10.863 17.453 4.434 0.63 7.17 154 ALA A O 1
ATOM 3435 O O B ALA A 1 157 ? 10.529 17.588 4.837 0.37 6.74 154 ALA A O 1
ATOM 3448 N N A VAL A 1 158 ? 8.892 17.718 3.349 0.49 6.14 155 VAL A N 1
ATOM 3449 N N B VAL A 1 158 ? 8.862 17.617 3.296 0.16 6.85 155 VAL A N 1
ATOM 3450 N N C VAL A 1 158 ? 8.929 17.592 3.231 0.34 6.06 155 VAL A N 1
ATOM 3451 C CA A VAL A 1 158 ? 9.179 19.036 2.780 0.49 6.74 155 VAL A CA 1
ATOM 3452 C CA B VAL A 1 158 ? 9.119 18.942 2.737 0.16 7.46 155 VAL A CA 1
ATOM 3453 C CA C VAL A 1 158 ? 9.264 18.883 2.639 0.34 6.44 155 VAL A CA 1
ATOM 3454 C C A VAL A 1 158 ? 7.968 19.914 3.086 0.49 7.13 155 VAL A C 1
ATOM 3455 C C B VAL A 1 158 ? 7.963 19.834 3.169 0.16 7.79 155 VAL A C 1
ATOM 3456 C C C VAL A 1 158 ? 8.313 19.940 3.201 0.34 6.46 155 VAL A C 1
ATOM 3457 O O A VAL A 1 158 ? 6.901 19.728 2.493 0.49 7.19 155 VAL A O 1
ATOM 3458 O O B VAL A 1 158 ? 6.808 19.562 2.825 0.16 7.21 155 VAL A O 1
ATOM 3459 O O C VAL A 1 158 ? 7.100 19.861 3.015 0.34 6.54 155 VAL A O 1
ATOM 3496 N N A PHE A 1 159 ? 8.122 20.868 4.007 0.53 7.61 156 PHE A N 1
ATOM 3497 N N B PHE A 1 159 ? 8.256 20.905 3.906 0.13 8.73 156 PHE A N 1
ATOM 3498 N N C PHE A 1 159 ? 8.890 20.914 3.904 0.34 7.05 156 PHE A N 1
ATOM 3499 C CA A PHE A 1 159 ? 6.965 21.614 4.494 0.53 8.22 156 PHE A CA 1
ATOM 3500 C CA B PHE A 1 159 ? 7.192 21.705 4.512 0.13 9.91 156 PHE A CA 1
ATOM 3501 C CA C PHE A 1 159 ? 8.110 21.911 4.632 0.34 8.42 156 PHE A CA 1
ATOM 3502 C C A PHE A 1 159 ? 6.563 22.734 3.547 0.53 8.07 156 PHE A C 1
ATOM 3503 C C B PHE A 1 159 ? 6.806 22.932 3.689 0.13 9.36 156 PHE A C 1
ATOM 3504 C C C PHE A 1 159 ? 7.371 22.845 3.681 0.34 8.36 156 PHE A C 1
ATOM 3505 O O A PHE A 1 159 ? 5.379 23.072 3.483 0.53 8.58 156 PHE A O 1
ATOM 3506 O O B PHE A 1 159 ? 5.685 23.430 3.849 0.13 9.30 156 PHE A O 1
ATOM 3507 O O C PHE A 1 159 ? 6.164 23.072 3.828 0.34 8.79 156 PHE A O 1
ATOM 3554 N N A ASP A 1 160 ? 7.511 23.322 2.817 0.57 8.96 157 ASP A N 1
ATOM 3555 N N B ASP A 1 160 ? 7.675 23.406 2.794 0.24 8.97 157 ASP A N 1
ATOM 3556 N N C ASP A 1 160 ? 8.084 23.408 2.711 0.19 8.16 157 ASP A N 1
ATOM 3557 C CA A ASP A 1 160 ? 7.195 24.416 1.900 0.57 9.57 157 ASP A CA 1
ATOM 3558 C CA B ASP A 1 160 ? 7.318 24.451 1.833 0.24 8.81 157 ASP A CA 1
ATOM 3559 C CA C ASP A 1 160 ? 7.539 24.442 1.835 0.19 8.74 157 ASP A CA 1
ATOM 3560 C C A ASP A 1 160 ? 6.470 23.834 0.694 0.57 8.75 157 ASP A C 1
ATOM 3561 C C B ASP A 1 160 ? 6.576 23.794 0.671 0.24 8.45 157 ASP A C 1
ATOM 3562 C C C ASP A 1 160 ? 6.697 23.825 0.722 0.19 8.74 157 ASP A C 1
ATOM 3563 O O A ASP A 1 160 ? 7.048 23.066 -0.083 0.57 8.85 157 ASP A O 1
ATOM 3564 O O B ASP A 1 160 ? 7.168 23.032 -0.102 0.24 8.60 157 ASP A O 1
ATOM 3565 O O C ASP A 1 160 ? 7.180 22.999 -0.053 0.19 8.94 157 ASP A O 1
ATOM 3590 N N A LYS A 1 161 ? 5.194 24.191 0.558 0.62 8.84 158 LYS A N 1
ATOM 3591 N N B LYS A 1 161 ? 5.274 24.080 0.549 0.38 8.61 158 LYS A N 1
ATOM 3592 C CA A LYS A 1 161 ? 4.352 23.613 -0.480 0.62 9.20 158 LYS A CA 1
ATOM 3593 C CA B LYS A 1 161 ? 4.469 23.434 -0.485 0.38 9.03 158 LYS A CA 1
ATOM 3594 C C A LYS A 1 161 ? 4.895 23.899 -1.874 0.62 9.17 158 LYS A C 1
ATOM 3595 C C B LYS A 1 161 ? 4.960 23.783 -1.886 0.38 9.36 158 LYS A C 1
ATOM 3596 O O A LYS A 1 161 ? 4.871 23.028 -2.752 0.62 9.29 158 LYS A O 1
ATOM 3597 O O B LYS A 1 161 ? 4.972 22.927 -2.778 0.38 9.36 158 LYS A O 1
ATOM 3633 N N A ASN A 1 162 ? 5.343 25.127 -2.118 0.64 9.53 159 ASN A N 1
ATOM 3634 N N B ASN A 1 162 ? 5.334 25.043 -2.116 0.36 10.65 159 ASN A N 1
ATOM 3635 C CA A ASN A 1 162 ? 5.843 25.457 -3.445 0.64 10.39 159 ASN A CA 1
ATOM 3636 C CA B ASN A 1 162 ? 5.820 25.415 -3.440 0.36 12.19 159 ASN A CA 1
ATOM 3637 C C A ASN A 1 162 ? 7.052 24.598 -3.795 0.64 9.88 159 ASN A C 1
ATOM 3638 C C B ASN A 1 162 ? 7.066 24.618 -3.804 0.36 11.13 159 ASN A C 1
ATOM 3639 O O A ASN A 1 162 ? 7.165 24.097 -4.922 0.64 10.67 159 ASN A O 1
ATOM 3640 O O B ASN A 1 162 ? 7.232 24.199 -4.955 0.36 11.66 159 ASN A O 1
ATOM 3661 N N . LEU A 1 163 ? 7.956 24.401 -2.834 1.00 9.77 160 LEU A N 1
ATOM 3662 C CA . LEU A 1 163 ? 9.130 23.576 -3.085 1.00 9.91 160 LEU A CA 1
ATOM 3663 C C . LEU A 1 163 ? 8.739 22.117 -3.291 1.00 8.93 160 LEU A C 1
ATOM 3664 O O . LEU A 1 163 ? 9.254 21.454 -4.196 1.00 9.67 160 LEU A O 1
ATOM 3680 N N . TYR A 1 164 ? 7.835 21.598 -2.459 1.00 8.04 161 TYR A N 1
ATOM 3681 C CA . TYR A 1 164 ? 7.338 20.240 -2.648 1.00 7.49 161 TYR A CA 1
ATOM 3682 C C . TYR A 1 164 ? 6.822 20.043 -4.073 1.00 8.05 161 TYR A C 1
ATOM 3683 O O . TYR A 1 164 ? 7.165 19.064 -4.753 1.00 8.37 161 TYR A O 1
ATOM 3701 N N A ASP A 1 165 ? 6.002 20.983 -4.545 0.61 8.58 162 ASP A N 1
ATOM 3702 N N B ASP A 1 165 ? 5.967 20.959 -4.534 0.39 9.27 162 ASP A N 1
ATOM 3703 C CA A ASP A 1 165 ? 5.405 20.841 -5.868 0.61 9.68 162 ASP A CA 1
ATOM 3704 C CA B ASP A 1 165 ? 5.438 20.859 -5.890 0.39 10.79 162 ASP A CA 1
ATOM 3705 C C A ASP A 1 165 ? 6.474 20.812 -6.960 0.61 10.03 162 ASP A C 1
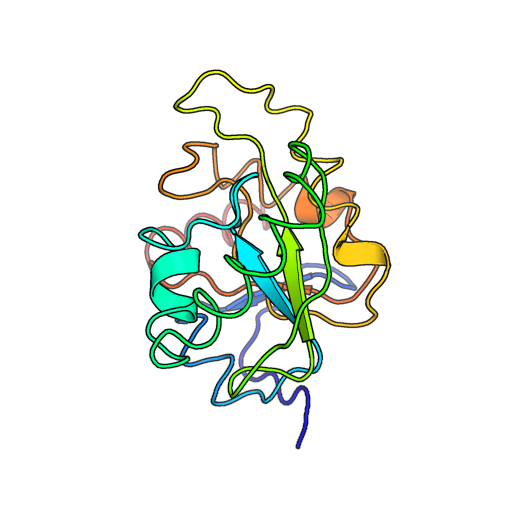ATOM 3706 C C B ASP A 1 165 ? 6.567 20.919 -6.914 0.39 11.18 162 ASP A C 1
ATOM 3707 O O A ASP A 1 165 ? 6.350 20.068 -7.942 0.61 10.71 162 ASP A O 1
ATOM 3708 O O B ASP A 1 165 ? 6.604 20.135 -7.872 0.39 11.12 162 ASP A O 1
ATOM 3725 N N A LYS A 1 166 ? 7.529 21.621 -6.814 0.54 10.17 163 LYS A N 1
ATOM 3726 N N B LYS A 1 166 ? 7.499 21.855 -6.728 0.46 11.84 163 LYS A N 1
ATOM 3727 C CA A LYS A 1 166 ? 8.588 21.638 -7.821 0.54 10.45 163 LYS A CA 1
ATOM 3728 C CA B LYS A 1 166 ? 8.638 21.969 -7.632 0.46 12.63 163 LYS A CA 1
ATOM 3729 C C A LYS A 1 166 ? 9.425 20.371 -7.771 0.54 9.35 163 LYS A C 1
ATOM 3730 C C B LYS A 1 166 ? 9.380 20.645 -7.733 0.46 12.57 163 LYS A C 1
ATOM 3731 O O A LYS A 1 166 ? 9.911 19.900 -8.809 0.54 9.70 163 LYS A O 1
ATOM 3732 O O B LYS A 1 166 ? 9.654 20.151 -8.834 0.46 12.90 163 LYS A O 1
ATOM 3769 N N A LEU A 1 167 ? 9.608 19.812 -6.578 0.64 8.45 164 LEU A N 1
ATOM 3770 N N B LEU A 1 167 ? 9.706 20.051 -6.583 0.36 12.20 164 LEU A N 1
ATOM 3771 C CA A LEU A 1 167 ? 10.366 18.575 -6.455 0.64 7.67 164 LEU A CA 1
ATOM 3772 C CA B LEU A 1 167 ? 10.417 18.778 -6.575 0.36 12.42 164 LEU A CA 1
ATOM 3773 C C A LEU A 1 167 ? 9.635 17.416 -7.121 0.64 7.95 164 LEU A C 1
ATOM 3774 C C B LEU A 1 167 ? 9.608 17.699 -7.274 0.36 12.53 164 LEU A C 1
ATOM 3775 O O A LEU A 1 167 ? 10.245 16.615 -7.838 0.64 8.06 164 LEU A O 1
ATOM 3776 O O B LEU A 1 167 ? 10.133 16.950 -8.105 0.36 12.71 164 LEU A O 1
ATOM 3807 N N A VAL A 1 168 ? 8.333 17.288 -6.867 0.62 8.01 165 VAL A N 1
ATOM 3808 N N B VAL A 1 168 ? 8.321 17.600 -6.945 0.38 12.32 165 VAL A N 1
ATOM 3809 C CA A VAL A 1 168 ? 7.580 16.195 -7.470 0.62 8.23 165 VAL A CA 1
ATOM 3810 C CA B VAL A 1 168 ? 7.494 16.542 -7.512 0.38 12.30 165 VAL A CA 1
ATOM 3811 C C A VAL A 1 168 ? 7.579 16.335 -8.986 0.62 8.75 165 VAL A C 1
ATOM 3812 C C B VAL A 1 168 ? 7.377 16.709 -9.023 0.38 12.79 165 VAL A C 1
ATOM 3813 O O A VAL A 1 168 ? 7.814 15.367 -9.718 0.62 9.27 165 VAL A O 1
ATOM 3814 O O B VAL A 1 168 ? 7.495 15.738 -9.781 0.38 12.60 165 VAL A O 1
ATOM 3839 N N A SER A 1 169 ? 7.333 17.546 -9.483 0.49 8.75 166 SER A N 1
ATOM 3840 N N B SER A 1 169 ? 7.179 17.944 -9.490 0.21 13.91 166 SER A N 1
ATOM 3841 N N C SER A 1 169 ? 7.217 17.894 -9.454 0.30 19.95 166 SER A N 1
ATOM 3842 C CA A SER A 1 169 ? 7.376 17.753 -10.928 0.49 9.67 166 SER A CA 1
ATOM 3843 C CA B SER A 1 169 ? 7.129 18.185 -10.930 0.21 15.26 166 SER A CA 1
ATOM 3844 C CA C SER A 1 169 ? 7.149 18.137 -10.890 0.30 20.51 166 SER A CA 1
ATOM 3845 C C A SER A 1 169 ? 8.741 17.375 -11.505 0.49 9.17 166 SER A C 1
ATOM 3846 C C B SER A 1 169 ? 8.460 17.846 -11.597 0.21 15.01 166 SER A C 1
ATOM 3847 C C C SER A 1 169 ? 8.478 17.802 -11.561 0.30 20.21 166 SER A C 1
ATOM 3848 O O A SER A 1 169 ? 8.826 16.745 -12.568 0.49 9.35 166 SER A O 1
ATOM 3849 O O B SER A 1 169 ? 8.484 17.234 -12.672 0.21 15.04 166 SER A O 1
ATOM 3850 O O C SER A 1 169 ? 8.509 17.204 -12.638 0.30 20.01 166 SER A O 1
ATOM 3872 N N A SER A 1 170 ? 9.823 17.751 -10.815 0.52 9.21 167 SER A N 1
ATOM 3873 N N B SER A 1 170 ? 9.576 18.242 -10.978 0.48 14.70 167 SER A N 1
ATOM 3874 C CA A SER A 1 170 ? 11.164 17.417 -11.287 0.52 9.14 167 SER A CA 1
ATOM 3875 C CA B SER A 1 170 ? 10.895 17.944 -11.534 0.48 14.51 167 SER A CA 1
ATOM 3876 C C A SER A 1 170 ? 11.367 15.909 -11.325 0.52 8.67 167 SER A C 1
ATOM 3877 C C B SER A 1 170 ? 11.099 16.445 -11.680 0.48 13.76 167 SER A C 1
ATOM 3878 O O A SER A 1 170 ? 11.885 15.361 -12.307 0.52 8.90 167 SER A O 1
ATOM 3879 O O B SER A 1 170 ? 11.551 15.963 -12.723 0.48 14.27 167 SER A O 1
ATOM 3894 N N A PHE A 1 171 ? 10.933 15.215 -10.278 0.64 9.21 168 PHE A N 1
ATOM 3895 N N B PHE A 1 171 ? 10.770 15.691 -10.637 0.36 12.92 168 PHE A N 1
ATOM 3896 C CA A PHE A 1 171 ? 11.108 13.774 -10.260 0.64 9.27 168 PHE A CA 1
ATOM 3897 C CA B PHE A 1 171 ? 11.176 14.294 -10.580 0.36 13.00 168 PHE A CA 1
ATOM 3898 C C A PHE A 1 171 ? 10.358 13.115 -11.412 0.64 10.12 168 PHE A C 1
ATOM 3899 C C B PHE A 1 171 ? 10.485 13.473 -11.656 0.36 13.17 168 PHE A C 1
ATOM 3900 O O A PHE A 1 171 ? 10.837 12.128 -11.982 0.64 10.04 168 PHE A O 1
ATOM 3901 O O B PHE A 1 171 ? 11.122 12.685 -12.365 0.36 14.45 168 PHE A O 1
ATOM 3934 N N . LEU A 1 172 ? 9.182 13.639 -11.773 1.00 11.97 169 LEU A N 1
ATOM 3935 C CA . LEU A 1 172 ? 8.340 12.971 -12.754 1.00 13.48 169 LEU A CA 1
ATOM 3936 C C . LEU A 1 172 ? 8.672 13.336 -14.194 1.00 13.93 169 LEU A C 1
ATOM 3937 O O . LEU A 1 172 ? 8.065 12.785 -15.113 1.00 15.01 169 LEU A O 1
ATOM 3953 N N A GLU A 1 173 ? 9.635 14.229 -14.428 0.65 13.22 170 GLU A N 1
ATOM 3954 N N B GLU A 1 173 ? 10.799 14.932 -14.278 0.16 20.72 170 GLU A N 1
ATOM 3955 C CA A GLU A 1 173 ? 9.980 14.610 -15.794 0.65 14.54 170 GLU A CA 1
ATOM 3956 C CA B 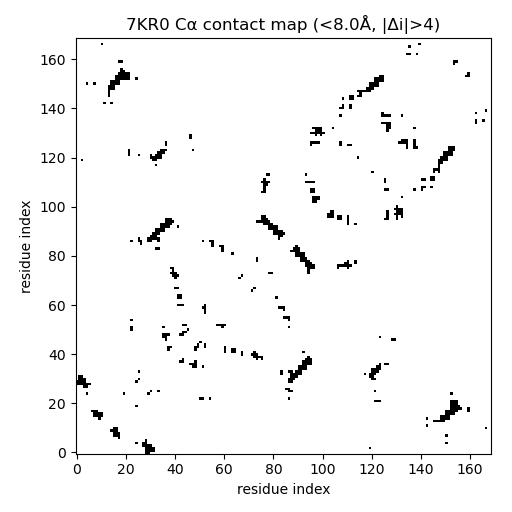GLU A 1 173 ? 10.531 14.913 -15.710 0.16 20.77 170 GLU A CA 1
ATOM 3957 C C A GLU A 1 173 ? 10.525 13.419 -16.582 0.65 15.11 170 GLU A C 1
ATOM 3958 C C B GLU A 1 173 ? 10.896 13.560 -16.314 0.16 20.03 170 GLU A C 1
ATOM 3959 O O A GLU A 1 173 ? 10.339 13.329 -17.794 0.65 16.24 170 GLU A O 1
ATOM 3960 O O B GLU A 1 173 ? 10.642 13.292 -17.487 0.16 19.99 170 GLU A O 1
#

Foldseek 3Di:
DQQQDPDWDDLDPFETEDAAQLQVCLLPRQAQEEEDQAAFQRPQCDDRSVVQCVSLVNPSVVQSNVCCVPPNTADALDWDWDASRSRYRIYTYFHHAQVVVPGDNVSLLSRLLSQQVDQEYEYEQHCPDRSDDDSLVSVVSNVVRHPHHYYYHHHDVVVVVVNVVSSVD

InterPro domains:
  IPR001205 RNA-directed RNA polymerase, C-terminal domain [PF00680] (4889-5173)
  IPR002589 Macro domain [PF01661] (1058-1164)
  IPR002589 Macro domain [PS51154] (1025-1194)
  IPR002589 Macro domain [SM00506] (1037-1165)
  IPR007094 RNA-directed RNA polymerase, catalytic domain [PS50507] (5004-5166)
  IPR008740 Peptidase C30, coronavirus [PF05409] (3292-3575)
  IPR008740 Peptidase C30, coronavirus [PS51442] (3264-3569)
  IPR008740 Peptidase C30, coronavirus [cd21666] (3267-3563)
  IPR009003 Peptidase S1, PA clan [SSF50494] (3266-3563)
  IPR009461 Non-structural protein NSP16, coronavirus-like [PF06460] (6800-7095)
  IPR009466 Non-structural protein 14, coronavirus [PF06471] (5929-6449)
  IPR009469 RNA-dependent RNA polymerase, N-terminal, coronavirus [PF06478] (4407-4758)
  IPR013016 Peptidase C16, coronavirus [PF08715] (1564-1882)
  IPR013016 Peptidase C16, coronavirus [PS51124] (1634-1898)
  IPR014822 Non-structural protein NSP9, coronavirus [PF08710] (4141-4253)
  IPR014822 Non-structural protein NSP9, coronavirus [PS51951] (4141-4253)
  IPR014828 Non-structural protein NSP7, coronavirus [PF08716] (3860-3942)
  IPR014828 Non-structural protein NSP7, coronavirus [PS51949] (3860-3942)
  IPR014829 Non-structural protein NSP8, coronavirus [PF08717] (3943-4140)
  IPR014829 Non-structural protein NSP8, coronavirus [PS51950] (3943-4140)

Secondary structure (DSSP, 8-state):
-TT---SPEE-SSSEEEESS-HHHHHHHH--SEEEEE--TT---SSHHHHHHHHHTTTHHHHHHHHHHHHH-PPPTT-EEEEE-TTT-SEEEEE----GGGT--TTHHHHHHHGGGGSSEEEEPPTT-GGG---HHHHHHHHHHH--SEEEEE---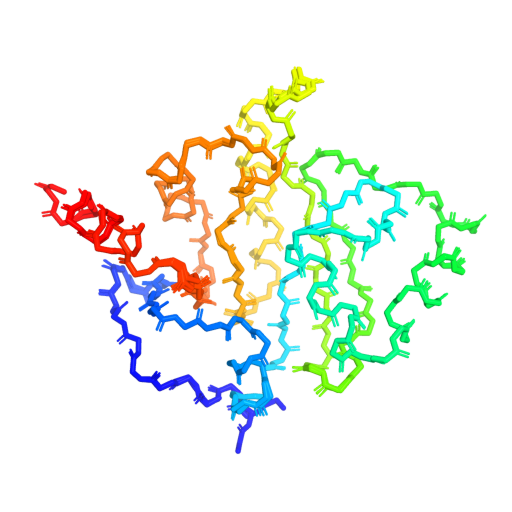HHHHHHHHHHHH-

Solvent-accessible surface area: 8170 Å² total; per-residue (Å²): 176,105,44,44,35,71,71,36,73,125,19,35,136,20,0,44,0,38,53,12,36,13,15,70,2,1,109,134,2,124,4,45,3,0,0,0,14,0,56,34,132,0,117,3,78,34,44,46,4,16,42,0,16,170,21,8,135,72,39,0,21,85,45,0,58,99,58,32,93,117,85,24,80,18,144,32,2,6,41,17,70,25,44,0,61,102,2,12,148,59,0,3,0,0,3,4,0,27,47,96,161,69,65,66,62,137,60,0,113,39,0,0,70,23,0,44,130,37,146,30,0,0,0,5,11,1,3,30,66,102,15,33,9,84,36,55,67,0,4,130,20,0,38,122,11,4,208,28,53,0,35,0,8,10,142,85,110,106,47,31,64,133,0,21,66,17,62,123,184

B-factor: mean 10.09, std 6.44, range [4.03, 50.15]

CATH classification: 3.40.220.10

Radius of gyration: 14.58 Å; Cα contacts (8 Å, |Δi|>4): 510; chains: 1; bounding box: 35×28×42 Å

GO terms:
  GO:0060090 molecular adaptor activity (F, IDA)
  GO:0039718 double membrane vesicle viral factory (C, IDA)
  GO:0005737 cytoplasm (C, IDA)
  GO:0039606 symbiont-mediated suppression of host translation initiation (P, IDA)
  GO:0039694 viral RNA genome replication (P, IDA)
  GO:0003724 RNA helicase activity (F, IDA)
  GO:0052170 symbiont-mediated suppression of host innate immune response (P, IDA)
  GO:0140311 protein sequestering activity (F, IDA)
  GO:0004843 cysteine-type deubiquitinase activity (F, EXP)
  GO:0042025 host cell nucleus (C, EXP)
  GO:0044165 host cell endoplasmic reticulum (C, EXP)
  GO:0044174 host cell endosome (C, EXP)
  GO:0044177 host cell Golgi apparatus (C, EXP)
  GO:0030430 host cell cytoplasm (C, EXP)
  GO:0034062 5'-3' RNA polymerase activity (F, EXP)
  GO:0000175 3'-5'-RNA exonuclease activity (F, TAS)
  GO:0062243 double membrane vesicle viral factory outer membrane (C, TAS)
  GO:0003968 RNA-directed RNA polymerase activity (F, TAS)
  GO:0016892 RNA endonuclease activity producing 3'-phosphomonoesters, hydrolytic mechanism (F, TAS)
  GO:0032574 5'-3' RNA helicase activity (F, TAS)